Protein AF-T0RGY6-F1 (afdb_monomer)

Nearest PDB structures (foldseek):
  5d5u-assembly1_B-2  TM=9.422E-01  e=1.229E-11  Homo sapiens
  5d8l-assembly2_F  TM=9.423E-01  e=6.766E-11  Homo sapiens
  7dct-assembly1_B  TM=9.197E-01  e=7.714E-11  Homo sapiens
  7dcu-assembly1_A  TM=9.287E-01  e=1.487E-10  Homo sapiens
  7dcu-assembly1_B  TM=9.157E-01  e=1.304E-10  Homo sapiens

Secondary structure (DSSP, 8-state):
--PPPP--------PPPPHHHHHHHHHHHHS-TTTEEE-TTSSEEEES-HHHIIIIIHHHHSS---HHHHHHHHHHTT-EE---S-TT---EEEE-TT--SS-GGGGGG--------S-------------HHHHHHHHHHHHHHHHHHHHHHHHHHHHHHHHHHHHHH---------------------------------PPPHHHHHHHHHHHHHHHHS--PPPS------

Foldseek 3Di:
DDDDDDPPDDPDDPQDFDLLLVLVLVLQVPPDVCQKHAPPQQFKIKGQNLQCCLPPRCVVRHVHSDSVVNVVQCVQQPWDWDDDPDPVRPMTMIGDRQRGNVRVVSSSVGDGRDPDPPPDDDDDDDDDDPPPPVVVVVVVVVVVVVVVVVVVVVVVVVVVVVVVVVVVVPDDDDDDDDDDDDDDDDDDDDDDDDPPPDPPPPPCPPVNVVVVVVVVVVVVPPPPDPPPPPDDDD

pLDDT: mean 72.33, std 23.26, range [34.5, 97.5]

Mean predicted aligned error: 20.51 Å

InterPro domains:
  IPR000232 Heat shock factor (HSF)-type, DNA-binding [PF00447] (20-112)
  IPR000232 Heat shock factor (HSF)-type, DNA-binding [PR00056] (57-69)
  IPR000232 Heat shock factor (HSF)-type, DNA-binding [PR00056] (70-82)
  IPR000232 Heat shock factor (HSF)-type, DNA-binding [SM00415] (16-113)
  IPR036388 Winged helix-like DNA-binding domain superfamily [G3DSA:1.10.10.10] (12-114)
  IPR036390 Winged helix DNA-binding domain superfamily [SSF46785] (18-112)

Radius of gyration: 33.36 Å; Cα contacts (8 Å, |Δi|>4): 143; chains: 1; bounding box: 57×67×126 Å

Solvent-accessible surface area (backbone atoms only — not comparable to full-atom values): 15042 Å² total; per-residue (Å²): 138,85,81,81,79,80,78,79,77,74,91,76,71,94,58,73,43,47,70,69,57,54,44,51,52,53,47,46,71,71,39,58,73,80,34,24,30,61,42,99,79,27,49,33,42,37,34,56,31,64,64,59,37,15,69,66,50,31,54,77,73,41,99,49,47,56,50,66,61,53,52,50,51,41,49,33,47,63,40,41,75,61,86,70,92,56,87,81,63,79,49,49,37,39,34,37,96,46,54,31,69,90,45,63,78,42,32,39,75,54,52,72,59,73,76,82,72,92,75,82,82,9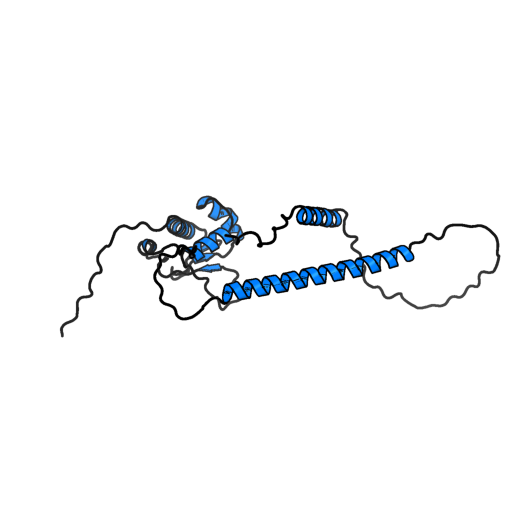0,76,93,79,88,85,84,86,89,66,55,74,66,52,51,50,52,51,52,50,50,52,52,50,55,51,49,53,51,52,50,52,52,53,51,52,53,50,50,51,50,49,54,54,52,53,70,71,63,68,80,93,77,85,83,88,84,90,81,94,80,79,93,74,92,72,94,76,85,87,78,83,76,81,79,73,74,91,73,79,72,72,76,48,79,68,56,56,49,52,52,52,52,51,51,50,52,64,69,65,53,78,79,74,73,78,96,80,87,86,86,82,134

Sequence (234 aa):
MISPKRKSAALSSTQVAPQFIQKTYALMTDAPAHIAQWSNHGSTILIHDPYAFSRDLLPQYFRHSNFLSFVRQLNFYGFRKCKRDDPTSLAWEFEHEAFLQDEPELMHTIRRHNQPTTDVPDQYTEPEPETTPVAELRERISTVQTNFELLTQQLTQLTAVISTLVVSRKRPAESDSADAKRLCVDTDADDMEPLHWGRHSAALSVEDLAMVDDVLDILSQAPVNPPLDTAIEV

Structure (mmCIF, N/CA/C/O backbone):
data_AF-T0RGY6-F1
#
_entry.id   AF-T0RGY6-F1
#
loop_
_atom_site.group_PDB
_atom_site.id
_atom_site.type_symbol
_atom_site.label_atom_id
_atom_site.label_alt_id
_atom_site.label_comp_id
_atom_site.label_asym_id
_atom_site.label_entity_id
_atom_site.label_seq_id
_atom_site.pdbx_PDB_ins_code
_atom_site.Cartn_x
_atom_site.Cartn_y
_atom_site.Cartn_z
_atom_site.occupancy
_atom_site.B_iso_or_equiv
_atom_site.auth_seq_id
_atom_site.auth_comp_id
_atom_site.auth_asym_id
_atom_site.auth_atom_id
_atom_site.pdbx_PDB_model_num
ATOM 1 N N . MET A 1 1 ? 1.494 -5.380 51.486 1.00 43.19 1 MET A N 1
ATOM 2 C CA . MET A 1 1 ? 1.622 -5.491 50.018 1.00 43.19 1 MET A CA 1
ATOM 3 C C . MET A 1 1 ? 0.466 -4.726 49.396 1.00 43.19 1 MET A C 1
ATOM 5 O O . MET A 1 1 ? -0.659 -5.194 49.465 1.00 43.19 1 MET A O 1
ATOM 9 N N . ILE A 1 2 ? 0.713 -3.504 48.923 1.00 42.50 2 ILE A N 1
ATOM 10 C CA . ILE A 1 2 ? -0.312 -2.635 48.331 1.00 42.50 2 ILE A CA 1
ATOM 11 C C . ILE A 1 2 ? -0.043 -2.625 46.828 1.00 42.50 2 ILE A C 1
ATOM 13 O O . ILE A 1 2 ? 0.910 -2.001 46.373 1.00 42.50 2 ILE A O 1
ATOM 17 N N . SER A 1 3 ? -0.843 -3.375 46.076 1.00 48.38 3 SER A N 1
ATOM 18 C CA . SER A 1 3 ? -0.818 -3.356 44.614 1.00 48.38 3 SER A CA 1
ATOM 19 C C . SER A 1 3 ? -1.483 -2.069 44.115 1.00 48.38 3 SER A C 1
ATOM 21 O O . SER A 1 3 ? -2.613 -1.786 44.525 1.00 48.38 3 SER A O 1
ATOM 23 N N . PRO A 1 4 ? -0.860 -1.280 43.224 1.00 48.69 4 PRO A N 1
ATOM 24 C CA . PRO A 1 4 ? -1.544 -0.149 42.625 1.00 48.69 4 PRO A CA 1
ATOM 25 C C . PRO A 1 4 ? -2.523 -0.646 41.552 1.00 48.69 4 PRO A C 1
ATOM 27 O O . PRO A 1 4 ? -2.150 -1.332 40.600 1.00 48.69 4 PRO A O 1
ATOM 30 N N . LYS A 1 5 ? -3.800 -0.283 41.723 1.00 43.53 5 LYS A N 1
ATOM 31 C CA . LYS A 1 5 ? -4.859 -0.403 40.712 1.00 43.53 5 LYS A CA 1
ATOM 32 C C . LYS A 1 5 ? -4.396 0.264 39.413 1.00 43.53 5 LYS A C 1
ATOM 34 O O . LYS A 1 5 ? -4.125 1.465 39.395 1.00 43.53 5 LYS A O 1
ATOM 39 N N . ARG A 1 6 ? -4.354 -0.511 38.324 1.00 52.59 6 ARG A N 1
ATOM 40 C CA . ARG A 1 6 ? -4.284 0.010 36.954 1.00 52.59 6 ARG A CA 1
ATOM 41 C C . ARG A 1 6 ? -5.437 0.996 36.761 1.00 52.59 6 ARG A C 1
ATOM 43 O O . ARG A 1 6 ? -6.597 0.642 36.955 1.00 52.59 6 ARG A O 1
ATOM 50 N N . LYS A 1 7 ? -5.097 2.241 36.428 1.00 40.75 7 LYS A N 1
ATOM 51 C CA . LYS A 1 7 ? -6.052 3.274 36.030 1.00 40.75 7 LYS A CA 1
ATOM 52 C C . LYS A 1 7 ? -6.678 2.816 34.713 1.00 40.75 7 LYS A C 1
ATOM 54 O O . LYS A 1 7 ? -5.987 2.764 33.702 1.00 40.75 7 LYS A O 1
ATOM 59 N N . SER A 1 8 ? -7.953 2.445 34.737 1.00 44.16 8 SER A N 1
ATOM 60 C CA . SER A 1 8 ? -8.770 2.320 33.534 1.00 44.16 8 SER A CA 1
ATOM 61 C C . SER A 1 8 ? -8.865 3.709 32.909 1.00 44.16 8 SER A C 1
ATOM 63 O O . SER A 1 8 ? -9.563 4.581 33.432 1.00 44.16 8 SER A O 1
ATOM 65 N N . ALA A 1 9 ? -8.076 3.932 31.856 1.00 49.25 9 ALA A N 1
ATOM 66 C CA . ALA A 1 9 ? -8.175 5.120 31.027 1.00 49.25 9 ALA A CA 1
ATOM 67 C C . ALA A 1 9 ? -9.605 5.205 30.481 1.00 49.25 9 ALA A C 1
ATOM 69 O O . ALA A 1 9 ? -10.180 4.216 30.028 1.00 49.25 9 ALA A O 1
ATOM 70 N N . ALA A 1 10 ? -10.186 6.383 30.656 1.00 40.94 10 ALA A N 1
ATOM 71 C CA . ALA A 1 10 ? -11.563 6.701 30.350 1.00 40.94 10 ALA A CA 1
ATOM 72 C C . ALA A 1 10 ? -11.904 6.423 28.877 1.00 40.94 10 ALA A C 1
ATOM 74 O O . ALA A 1 10 ? -11.097 6.696 27.992 1.00 40.94 10 ALA A O 1
ATOM 75 N N . LEU A 1 11 ? -13.132 5.950 28.637 1.00 48.12 11 LEU A N 1
ATOM 76 C CA . LEU A 1 11 ? -13.782 5.962 27.329 1.00 48.12 11 LEU A CA 1
ATOM 77 C C . LEU A 1 11 ? -13.839 7.413 26.821 1.00 48.12 11 LEU A C 1
ATOM 79 O O . LEU A 1 11 ? -14.730 8.177 27.196 1.00 48.12 11 LEU A O 1
ATOM 83 N N . SER A 1 12 ? -12.878 7.816 25.995 1.00 41.34 12 SER A N 1
ATOM 84 C CA . SER A 1 12 ? -12.870 9.125 25.349 1.00 41.34 12 SER A CA 1
ATOM 85 C C . SER A 1 12 ? -13.468 9.009 23.953 1.00 41.34 12 SER A C 1
ATOM 87 O O . SER A 1 12 ? -12.758 8.657 23.021 1.00 41.34 12 SER A O 1
ATOM 89 N N . SER A 1 13 ? -14.751 9.363 23.822 1.00 45.56 13 SER A N 1
ATOM 90 C CA . SER A 1 13 ? -15.491 9.603 22.570 1.00 45.56 13 SER A CA 1
ATOM 91 C C . SER A 1 13 ? -15.528 8.449 21.557 1.00 45.56 13 SER A C 1
ATOM 93 O O . SER A 1 13 ? -14.501 7.930 21.143 1.00 45.56 13 SER A O 1
ATOM 95 N N . THR A 1 14 ? -16.718 8.105 21.063 1.00 57.44 14 THR A N 1
ATOM 96 C CA . THR A 1 14 ? -16.905 7.264 19.867 1.00 57.44 14 THR A CA 1
ATOM 97 C C . THR A 1 14 ? -16.383 8.010 18.634 1.00 57.44 14 THR A C 1
ATOM 99 O O . THR A 1 14 ? -17.142 8.489 17.794 1.00 57.44 14 THR A O 1
ATOM 102 N N . GLN A 1 15 ? -15.071 8.215 18.553 1.00 72.19 15 GLN A N 1
ATOM 103 C CA . GLN A 1 15 ? -14.440 8.693 17.344 1.00 72.19 15 GLN A CA 1
ATOM 104 C C . GLN A 1 15 ? -14.494 7.544 16.355 1.00 72.19 15 GLN A C 1
ATOM 106 O O . GLN A 1 15 ? -14.019 6.448 16.607 1.00 72.19 15 GLN A O 1
ATOM 111 N N . VAL A 1 16 ? -15.148 7.789 15.233 1.00 87.81 16 VAL A N 1
ATOM 112 C CA . VAL A 1 16 ? -15.252 6.814 14.159 1.00 87.81 16 VAL A CA 1
ATOM 113 C C . VAL A 1 16 ? -13.933 6.831 13.381 1.00 87.81 16 VAL A C 1
ATOM 115 O O . VAL A 1 16 ? -13.386 7.904 13.102 1.00 87.81 16 VAL A O 1
ATOM 118 N N . ALA A 1 17 ? -13.403 5.651 13.052 1.00 92.06 17 ALA A N 1
ATOM 119 C CA . ALA A 1 17 ? -12.187 5.521 12.250 1.00 92.06 17 ALA A CA 1
ATOM 120 C C . ALA A 1 17 ? -12.333 6.233 10.890 1.00 92.06 17 ALA A C 1
ATOM 122 O O . ALA A 1 17 ? -13.449 6.378 10.385 1.00 92.06 17 ALA A O 1
ATOM 123 N N . PRO A 1 18 ? -11.246 6.676 10.242 1.00 95.00 18 PRO A N 1
ATOM 124 C CA . PRO A 1 18 ? -11.336 7.252 8.904 1.00 95.00 18 PRO A CA 1
ATOM 125 C C . PRO A 1 18 ? -11.999 6.292 7.901 1.00 95.00 18 PRO A C 1
ATOM 127 O O . PRO A 1 18 ? -11.776 5.085 7.944 1.00 95.00 18 PRO A O 1
ATOM 130 N N . GLN A 1 19 ? -12.771 6.830 6.952 1.00 95.31 19 GLN A N 1
ATOM 131 C CA . GLN A 1 19 ? -13.505 6.031 5.954 1.00 95.31 19 GLN A CA 1
ATOM 132 C C . GLN A 1 19 ? -12.603 5.078 5.160 1.00 95.31 19 GLN A C 1
ATOM 134 O O . GLN A 1 19 ? -12.984 3.941 4.903 1.00 95.31 19 GLN A O 1
ATOM 139 N N . PHE A 1 20 ? -11.400 5.530 4.794 1.00 96.62 20 PHE A N 1
ATOM 140 C CA . PHE A 1 20 ? -10.419 4.680 4.124 1.00 96.62 20 PHE A CA 1
ATOM 141 C C . PHE A 1 20 ? -10.065 3.453 4.974 1.00 96.62 20 PHE A C 1
ATOM 143 O O . PHE A 1 20 ? -10.111 2.341 4.471 1.00 96.62 20 PHE A O 1
ATOM 150 N N . ILE A 1 21 ? -9.802 3.645 6.268 1.00 97.31 21 ILE A N 1
ATOM 151 C CA . ILE A 1 21 ? -9.429 2.575 7.201 1.00 97.31 21 ILE A CA 1
ATOM 152 C C . ILE A 1 21 ? -10.560 1.560 7.367 1.00 97.31 21 ILE A C 1
ATOM 154 O O . ILE A 1 21 ? -10.323 0.363 7.236 1.00 97.31 21 ILE A O 1
ATOM 158 N N . GLN A 1 22 ? -11.793 2.031 7.568 1.00 96.94 22 GLN A N 1
ATOM 159 C CA . GLN A 1 22 ? -12.962 1.150 7.676 1.00 96.94 22 GLN A CA 1
ATOM 160 C C . GLN A 1 22 ? -13.141 0.287 6.424 1.00 96.94 22 GLN A C 1
ATOM 162 O O . GLN A 1 22 ? -13.364 -0.917 6.515 1.00 96.94 22 GLN A O 1
ATOM 167 N N . LYS A 1 23 ? -13.018 0.905 5.244 1.00 97.50 23 LYS A N 1
ATOM 168 C CA . LYS A 1 23 ? -13.142 0.210 3.961 1.00 97.50 23 LYS A CA 1
ATOM 169 C C . LYS A 1 23 ? -12.017 -0.783 3.733 1.00 97.50 23 LYS A C 1
ATOM 171 O O . LYS A 1 23 ? -12.287 -1.866 3.237 1.00 97.50 23 LYS A O 1
ATOM 176 N N . THR A 1 24 ? -10.788 -0.436 4.104 1.00 97.44 24 THR A N 1
ATOM 177 C CA . THR A 1 24 ? -9.649 -1.353 4.026 1.00 97.44 24 THR A CA 1
ATOM 178 C C . THR A 1 24 ? -9.856 -2.560 4.934 1.00 97.44 24 THR A C 1
ATOM 180 O O . THR A 1 24 ? -9.609 -3.677 4.498 1.00 97.44 24 THR A O 1
ATOM 183 N N . TYR A 1 25 ? -10.359 -2.366 6.157 1.00 97.12 25 TYR A N 1
ATOM 184 C CA . TYR A 1 25 ? -10.678 -3.477 7.056 1.00 97.12 25 TYR A CA 1
ATOM 185 C C . TYR A 1 25 ? -11.752 -4.392 6.461 1.00 97.12 25 TYR A C 1
ATOM 187 O O . TYR A 1 25 ? -11.536 -5.594 6.361 1.00 97.12 25 TYR A O 1
ATOM 195 N N . ALA A 1 26 ? -12.868 -3.825 5.990 1.00 97.00 26 ALA A N 1
ATOM 196 C CA . ALA A 1 26 ? -13.928 -4.598 5.341 1.00 97.0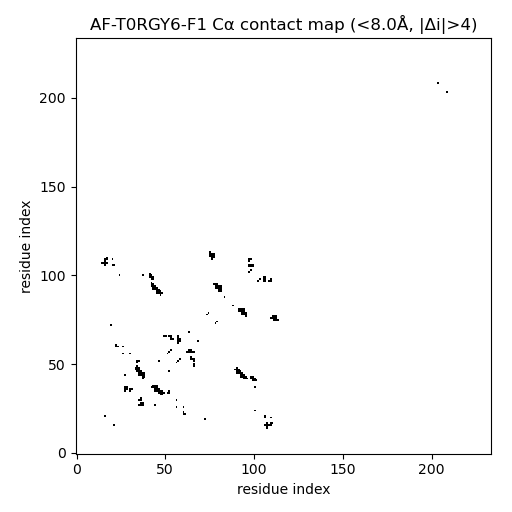0 26 ALA A CA 1
ATOM 197 C C . ALA A 1 26 ? -13.415 -5.355 4.103 1.00 97.00 26 ALA A C 1
ATOM 199 O O . ALA A 1 26 ? -13.662 -6.548 3.964 1.00 97.00 26 ALA A O 1
ATOM 200 N N . LEU A 1 27 ? -12.625 -4.687 3.256 1.00 97.25 27 LEU A N 1
ATOM 201 C CA . LEU A 1 27 ? -12.004 -5.293 2.081 1.00 97.25 27 LEU A CA 1
ATOM 202 C C . LEU A 1 27 ? -11.142 -6.495 2.466 1.00 97.25 27 LEU A C 1
ATOM 204 O O . LEU A 1 27 ? -11.267 -7.543 1.848 1.00 97.25 27 LEU A O 1
ATOM 208 N N . MET A 1 28 ? -10.279 -6.364 3.475 1.00 96.81 28 MET A N 1
ATOM 209 C CA . MET A 1 28 ? -9.383 -7.449 3.891 1.00 96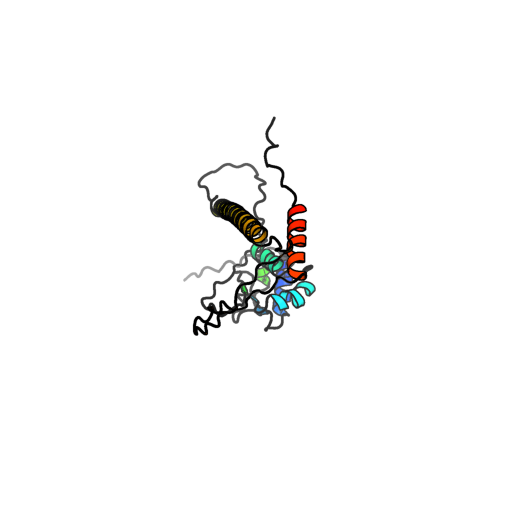.81 28 MET A CA 1
ATOM 210 C C . MET A 1 28 ? -10.121 -8.612 4.558 1.00 96.81 28 MET A C 1
ATOM 212 O O . MET A 1 28 ? -9.643 -9.741 4.499 1.00 96.81 28 MET A O 1
ATOM 216 N N . THR A 1 29 ? -11.269 -8.351 5.182 1.00 94.88 29 THR A N 1
ATOM 217 C CA . THR A 1 29 ? -12.127 -9.384 5.776 1.00 94.88 29 THR A CA 1
ATOM 218 C C . THR A 1 29 ? -12.882 -10.190 4.719 1.00 94.88 29 THR A C 1
ATOM 220 O O . THR A 1 29 ? -12.994 -11.406 4.856 1.00 94.88 29 THR A O 1
ATOM 223 N N . ASP A 1 30 ? -13.361 -9.538 3.657 1.00 95.50 30 ASP A N 1
ATOM 224 C CA . ASP A 1 30 ? -14.149 -10.188 2.599 1.00 95.50 30 ASP A CA 1
ATOM 225 C C . ASP A 1 30 ? -13.287 -10.717 1.435 1.00 95.50 30 ASP A C 1
ATOM 227 O O . ASP A 1 30 ? -13.769 -11.471 0.584 1.00 95.50 30 ASP A O 1
ATOM 231 N N . ALA A 1 31 ? -12.016 -10.310 1.354 1.00 95.56 31 ALA A N 1
ATOM 232 C CA . ALA A 1 31 ? -11.126 -10.685 0.266 1.00 95.56 31 ALA A CA 1
ATOM 233 C C . ALA A 1 31 ? -10.882 -12.206 0.216 1.00 95.56 31 ALA A C 1
ATOM 235 O O . ALA A 1 31 ? -10.678 -12.857 1.243 1.00 95.56 31 ALA A O 1
ATOM 236 N N . PRO A 1 32 ? -10.821 -12.800 -0.988 1.00 95.44 32 PRO A N 1
ATOM 237 C CA . PRO A 1 32 ? -10.424 -14.188 -1.121 1.00 95.44 32 PRO A CA 1
ATOM 238 C C . PRO A 1 32 ? -8.928 -14.342 -0.810 1.00 95.44 32 PRO A C 1
ATOM 240 O O . PRO A 1 32 ? -8.091 -13.607 -1.337 1.00 95.44 32 PRO A O 1
ATOM 243 N N . ALA A 1 33 ? -8.586 -15.368 -0.024 1.00 93.62 33 ALA A N 1
ATOM 244 C CA . ALA A 1 33 ? -7.250 -15.555 0.555 1.00 93.62 33 ALA A CA 1
ATOM 245 C C . ALA A 1 33 ? -6.088 -15.632 -0.457 1.00 93.62 33 ALA A C 1
ATOM 247 O O . ALA A 1 33 ? -4.943 -15.354 -0.108 1.00 93.62 33 ALA A O 1
ATOM 248 N N . HIS A 1 34 ? -6.365 -15.994 -1.715 1.00 93.38 34 HIS A N 1
ATOM 249 C CA . HIS A 1 34 ? -5.360 -16.029 -2.783 1.00 93.38 34 HIS A CA 1
ATOM 25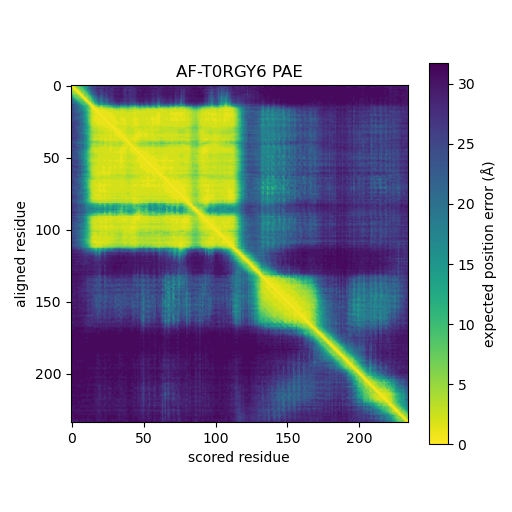0 C C . HIS A 1 34 ? -5.019 -14.640 -3.350 1.00 93.38 34 HIS A C 1
ATOM 252 O O . HIS A 1 34 ? -3.968 -14.490 -3.961 1.00 93.38 34 HIS A O 1
ATOM 258 N N . ILE A 1 35 ? -5.879 -13.632 -3.151 1.00 95.06 35 ILE A N 1
ATOM 259 C CA . ILE A 1 35 ? -5.636 -12.244 -3.577 1.00 95.06 35 ILE A CA 1
ATOM 260 C C . ILE A 1 35 ? -5.058 -11.442 -2.413 1.00 95.06 35 ILE A C 1
ATOM 262 O O . ILE A 1 35 ? -3.996 -10.830 -2.545 1.00 95.06 35 ILE A O 1
ATOM 266 N N . ALA A 1 36 ? -5.750 -11.450 -1.274 1.00 95.75 36 ALA A N 1
ATOM 267 C CA . ALA A 1 36 ? -5.335 -10.753 -0.067 1.00 95.75 36 ALA A CA 1
ATOM 268 C C . ALA A 1 36 ? -5.878 -11.455 1.179 1.00 95.75 36 ALA A C 1
ATOM 270 O O . ALA A 1 36 ? -6.948 -12.057 1.142 1.00 95.75 36 ALA A O 1
ATOM 271 N N . GLN A 1 37 ? -5.130 -11.383 2.277 1.00 95.69 37 GLN A N 1
ATOM 272 C CA . GLN A 1 37 ? -5.515 -11.966 3.561 1.00 95.69 37 GLN A CA 1
ATOM 273 C C . GLN A 1 37 ? -4.806 -11.270 4.722 1.00 95.69 37 GLN A C 1
ATOM 275 O O . GLN A 1 37 ? -3.781 -10.611 4.543 1.00 95.69 37 GLN A O 1
ATOM 280 N N . TRP A 1 38 ? -5.325 -11.466 5.925 1.00 95.69 38 TRP A N 1
ATOM 281 C CA . TRP A 1 38 ? -4.603 -11.169 7.157 1.00 95.69 38 TRP A CA 1
ATOM 282 C C . TRP A 1 38 ? -3.472 -12.181 7.387 1.00 95.69 38 TRP A C 1
ATOM 284 O O . TRP A 1 38 ? -3.531 -13.315 6.903 1.00 95.69 38 TRP A O 1
ATOM 294 N N . SER A 1 39 ? -2.425 -11.788 8.112 1.00 93.12 39 SER A N 1
ATOM 295 C CA . SER A 1 39 ? -1.431 -12.751 8.597 1.00 93.12 39 SER A CA 1
ATOM 296 C C . SER A 1 39 ? -2.035 -13.699 9.625 1.00 93.12 39 SER A C 1
ATOM 298 O O . SER A 1 39 ? -3.067 -13.417 10.226 1.00 93.12 39 SER A O 1
ATOM 300 N N . ASN A 1 40 ? -1.344 -14.809 9.897 1.00 89.44 40 ASN A N 1
ATOM 301 C CA . ASN A 1 40 ? -1.775 -15.792 10.897 1.00 89.44 40 ASN A CA 1
ATOM 302 C C . ASN A 1 40 ? -1.986 -15.194 12.300 1.00 89.44 40 ASN A C 1
ATOM 304 O O . ASN A 1 40 ? -2.690 -15.786 13.111 1.00 89.44 40 ASN A O 1
ATOM 308 N N . HIS A 1 41 ? -1.352 -14.056 12.596 1.00 90.12 41 HIS A N 1
ATOM 309 C CA . HIS A 1 41 ? -1.477 -13.347 13.870 1.00 90.12 41 HIS A CA 1
ATOM 310 C C . HIS A 1 41 ? -2.442 -12.155 13.812 1.00 90.12 41 HIS A C 1
ATOM 312 O O . HIS A 1 41 ? -2.591 -11.463 14.812 1.00 90.12 41 HIS A O 1
ATOM 318 N N . GLY A 1 42 ? -3.048 -11.870 12.654 1.00 91.94 42 GLY A N 1
ATOM 319 C CA . GLY A 1 42 ? -3.987 -10.760 12.487 1.00 91.94 42 GLY A CA 1
ATOM 320 C C . GLY A 1 42 ? -3.367 -9.366 12.638 1.00 91.94 42 GLY A C 1
ATOM 321 O O . GLY A 1 42 ? -4.101 -8.387 12.733 1.00 91.94 42 GLY A O 1
ATOM 322 N N . SER A 1 43 ? -2.035 -9.253 12.678 1.00 93.50 43 SER A N 1
ATOM 323 C CA . SER A 1 43 ? -1.319 -7.991 12.916 1.00 93.50 43 SER A CA 1
ATOM 324 C C . SER A 1 43 ? -0.869 -7.278 11.642 1.00 93.50 43 SER A C 1
ATOM 326 O O . SER A 1 43 ? -0.520 -6.098 11.674 1.00 93.50 43 SER A O 1
ATOM 328 N N . THR A 1 44 ? -0.859 -7.991 10.519 1.00 95.00 44 THR A N 1
ATOM 329 C CA . THR A 1 44 ? -0.412 -7.480 9.222 1.00 95.00 44 THR A CA 1
ATOM 330 C C . THR A 1 44 ? -1.388 -7.892 8.130 1.00 95.00 44 THR A C 1
ATOM 332 O O . THR A 1 44 ? -2.085 -8.906 8.238 1.00 95.00 44 THR A O 1
ATOM 335 N N . ILE A 1 45 ? -1.435 -7.097 7.065 1.00 96.38 45 ILE A N 1
ATOM 336 C CA . ILE A 1 45 ? -2.188 -7.409 5.851 1.00 96.38 45 ILE A CA 1
ATOM 337 C C . ILE A 1 45 ? -1.238 -7.843 4.747 1.00 96.38 45 ILE A C 1
ATOM 339 O O . ILE A 1 45 ? -0.197 -7.223 4.536 1.00 96.38 45 ILE A O 1
ATOM 343 N N . LEU A 1 46 ? -1.611 -8.900 4.031 1.00 95.19 46 LEU A N 1
ATOM 344 C CA . LEU A 1 46 ? -0.864 -9.461 2.915 1.00 95.19 46 LEU A CA 1
ATOM 345 C C . LEU A 1 46 ? -1.673 -9.323 1.631 1.00 95.19 46 LEU A C 1
ATOM 347 O O . LEU A 1 46 ? -2.852 -9.669 1.590 1.00 95.19 46 LEU A O 1
ATOM 351 N N . ILE A 1 47 ? -1.011 -8.891 0.565 1.00 96.12 47 ILE A N 1
ATOM 352 C CA . ILE A 1 47 ? -1.570 -8.803 -0.782 1.00 96.12 47 ILE A CA 1
ATOM 353 C C . ILE A 1 47 ? -0.667 -9.622 -1.700 1.00 96.12 47 ILE A C 1
ATOM 355 O O . ILE A 1 47 ? 0.462 -9.222 -1.991 1.00 96.12 47 ILE A O 1
ATOM 359 N N . HIS A 1 48 ? -1.150 -10.789 -2.117 1.00 94.25 48 HIS A N 1
ATOM 360 C CA . HIS A 1 48 ? -0.390 -11.757 -2.914 1.00 94.25 48 HIS A CA 1
ATOM 361 C C . HIS A 1 48 ? -0.398 -11.408 -4.398 1.00 94.25 48 HIS A C 1
ATOM 363 O O . HIS A 1 48 ? 0.634 -11.510 -5.055 1.00 94.25 48 HIS A O 1
ATOM 369 N N . ASP A 1 49 ? -1.546 -10.954 -4.905 1.00 94.69 49 ASP A N 1
ATOM 370 C CA . ASP A 1 49 ? -1.727 -10.573 -6.305 1.00 94.69 49 ASP A CA 1
ATOM 371 C C . ASP A 1 49 ? -2.215 -9.116 -6.411 1.00 94.69 49 ASP A C 1
ATOM 373 O O . ASP A 1 49 ? -3.419 -8.846 -6.333 1.00 94.69 49 ASP A O 1
ATOM 377 N N . PRO A 1 50 ? -1.298 -8.149 -6.611 1.00 94.81 50 PRO A N 1
ATOM 378 C CA . PRO A 1 50 ? -1.655 -6.742 -6.782 1.00 94.81 50 PRO A CA 1
ATOM 379 C C . PRO A 1 50 ? -2.538 -6.471 -8.006 1.00 94.81 50 PRO A C 1
ATOM 381 O O . PRO A 1 50 ? -3.292 -5.494 -8.007 1.00 94.81 50 PRO A O 1
ATOM 384 N N . TYR A 1 51 ? -2.451 -7.298 -9.052 1.00 95.25 51 TYR A N 1
ATOM 385 C CA . TYR A 1 51 ? -3.218 -7.116 -10.281 1.00 95.25 51 TYR A CA 1
ATOM 386 C C . TYR A 1 51 ? -4.676 -7.535 -10.075 1.00 95.25 51 TYR A C 1
ATOM 388 O O . TYR A 1 51 ? -5.583 -6.738 -10.331 1.00 95.25 51 TYR A O 1
ATOM 396 N N . ALA A 1 52 ? -4.911 -8.732 -9.529 1.00 95.81 52 ALA A N 1
ATOM 397 C CA . ALA A 1 52 ? -6.258 -9.177 -9.173 1.00 95.81 52 ALA A CA 1
ATOM 398 C C . ALA A 1 52 ? -6.879 -8.277 -8.091 1.00 95.81 52 ALA A C 1
ATOM 400 O O . ALA A 1 52 ? -8.034 -7.872 -8.213 1.00 95.81 52 ALA A O 1
ATOM 401 N N . PHE A 1 53 ? -6.096 -7.854 -7.092 1.00 97.31 53 PHE A N 1
ATOM 402 C CA . PHE A 1 53 ? -6.539 -6.896 -6.071 1.00 97.31 53 PHE A CA 1
ATOM 403 C C . PHE A 1 53 ? -7.035 -5.579 -6.689 1.00 97.31 53 PHE A C 1
ATOM 405 O O . PHE A 1 53 ? -8.085 -5.053 -6.315 1.00 97.31 53 PHE A O 1
ATOM 412 N N . SER A 1 54 ? -6.298 -5.066 -7.676 1.00 96.94 54 SER A N 1
ATOM 413 C CA . SER A 1 54 ? -6.624 -3.832 -8.396 1.00 96.94 54 SER A CA 1
ATOM 414 C C . SER A 1 54 ? -7.891 -3.930 -9.230 1.00 96.94 54 SER A C 1
ATOM 416 O O . SER A 1 54 ? -8.706 -3.007 -9.231 1.00 96.94 54 SER A O 1
ATOM 418 N N . ARG A 1 55 ? -8.041 -5.032 -9.966 1.00 96.88 55 ARG A N 1
ATOM 419 C CA . ARG A 1 55 ? -9.153 -5.239 -10.894 1.00 96.88 55 ARG A CA 1
ATOM 420 C C . ARG A 1 55 ? -10.439 -5.606 -10.162 1.00 96.88 55 ARG A C 1
ATOM 422 O O . ARG A 1 55 ? -11.487 -5.051 -10.480 1.00 96.88 55 ARG A O 1
ATOM 429 N N . ASP A 1 56 ? -10.347 -6.517 -9.198 1.00 96.75 56 ASP A N 1
ATOM 430 C CA . ASP A 1 56 ? -11.518 -7.185 -8.634 1.00 96.75 56 ASP A CA 1
ATOM 431 C C . ASP A 1 56 ? -11.954 -6.559 -7.310 1.00 96.75 56 ASP A C 1
ATOM 433 O O . ASP A 1 56 ? -13.148 -6.367 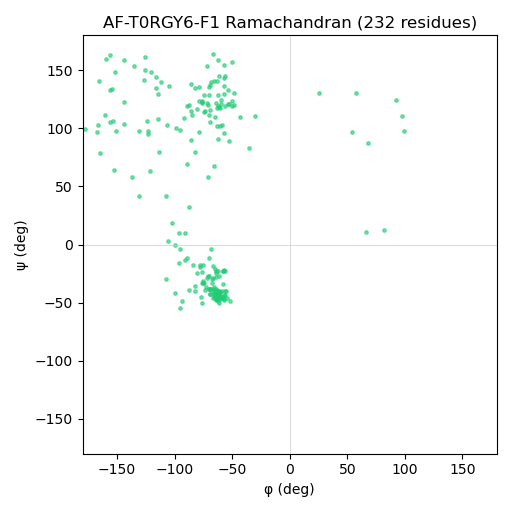-7.110 1.00 96.75 56 ASP A O 1
ATOM 437 N N . LEU A 1 57 ? -11.023 -6.203 -6.416 1.00 96.81 57 LEU A N 1
ATOM 438 C CA . LEU A 1 57 ? -11.364 -5.749 -5.061 1.00 96.81 57 LEU A CA 1
ATOM 439 C C . LEU A 1 57 ? -11.479 -4.227 -4.957 1.00 96.81 57 LEU A C 1
ATOM 441 O O . LEU A 1 57 ? -12.470 -3.716 -4.435 1.00 96.81 57 LEU A O 1
ATOM 445 N N . LEU A 1 58 ? -10.502 -3.474 -5.473 1.00 96.94 58 LEU A N 1
ATOM 446 C CA . LEU A 1 58 ? -10.484 -2.016 -5.306 1.00 96.94 58 LEU A CA 1
ATOM 447 C C . LEU A 1 58 ? -11.756 -1.300 -5.805 1.00 96.94 58 LEU A C 1
ATOM 449 O O . LEU A 1 58 ? -12.257 -0.464 -5.051 1.00 96.94 58 LEU A O 1
ATOM 453 N N . PRO A 1 59 ? -12.339 -1.620 -6.978 1.00 97.31 59 PRO A N 1
ATOM 454 C CA . PRO A 1 59 ? -13.544 -0.944 -7.467 1.00 97.31 59 PRO A CA 1
ATOM 455 C C . PRO A 1 59 ? -14.793 -1.173 -6.607 1.00 97.31 59 PRO A C 1
ATOM 457 O O . PRO A 1 59 ? -15.729 -0.379 -6.674 1.00 97.31 59 PRO A O 1
ATOM 460 N N . GLN A 1 60 ? -14.824 -2.242 -5.802 1.00 96.88 60 GLN A N 1
ATOM 461 C CA . GLN A 1 60 ? -15.958 -2.550 -4.924 1.00 96.88 60 GLN A CA 1
ATOM 462 C C . GLN A 1 60 ? -15.977 -1.646 -3.681 1.00 96.88 60 GLN A C 1
ATOM 464 O O . GLN A 1 60 ? -17.044 -1.263 -3.204 1.00 96.88 60 GLN A O 1
ATOM 469 N N . TYR A 1 61 ? -14.802 -1.251 -3.180 1.00 96.62 61 TYR A N 1
ATOM 470 C CA . TYR A 1 61 ? -14.671 -0.465 -1.946 1.00 96.62 61 TYR A CA 1
ATOM 471 C C . TYR A 1 61 ? -14.276 1.000 -2.210 1.00 96.62 61 TYR A C 1
ATOM 473 O O . TYR A 1 61 ? -14.676 1.906 -1.465 1.00 96.62 61 TYR A O 1
ATOM 481 N N . PHE A 1 62 ? -13.536 1.276 -3.286 1.00 96.50 62 PHE A N 1
ATOM 482 C CA . PHE A 1 62 ? -12.955 2.578 -3.622 1.00 96.50 62 PHE A CA 1
ATOM 483 C C . PHE A 1 62 ? -13.338 3.045 -5.033 1.00 96.50 62 PHE A C 1
ATOM 485 O O . PHE A 1 62 ? -13.744 2.274 -5.892 1.00 96.50 62 PHE A O 1
ATOM 492 N N . ARG A 1 63 ? -13.189 4.351 -5.296 1.00 93.88 63 ARG A N 1
ATOM 493 C CA . ARG A 1 63 ? -13.500 4.973 -6.601 1.00 93.88 63 ARG A CA 1
ATOM 494 C C . ARG A 1 63 ? -12.315 4.941 -7.579 1.00 93.88 63 ARG A C 1
ATOM 496 O O . ARG A 1 63 ? -12.115 5.883 -8.337 1.00 93.88 63 ARG A O 1
ATOM 503 N N . HIS A 1 64 ? -11.484 3.909 -7.504 1.00 95.12 64 HIS A N 1
ATOM 504 C CA . HIS A 1 64 ? -10.353 3.683 -8.400 1.00 95.12 64 HIS A CA 1
ATOM 505 C C . HIS A 1 64 ? -9.957 2.206 -8.357 1.00 95.12 64 HIS A C 1
ATOM 507 O O . HIS A 1 64 ? -10.218 1.526 -7.372 1.00 95.12 64 HIS A O 1
ATOM 513 N N . SER A 1 65 ? -9.253 1.740 -9.382 1.00 95.75 65 SER A N 1
ATOM 514 C CA . SER A 1 65 ? -8.642 0.405 -9.446 1.00 95.75 65 SER A CA 1
ATOM 515 C C . SER A 1 65 ? -7.120 0.440 -9.269 1.00 95.75 65 SER A C 1
ATOM 517 O O . SER A 1 65 ? -6.463 -0.583 -9.365 1.00 95.75 65 SER A O 1
ATOM 519 N N . ASN A 1 66 ? -6.515 1.607 -9.027 1.00 95.56 66 ASN A N 1
ATOM 520 C CA . ASN A 1 66 ? -5.057 1.723 -8.983 1.00 95.56 66 ASN A CA 1
ATOM 521 C C . ASN A 1 66 ? -4.477 1.259 -7.633 1.00 95.56 66 ASN A C 1
ATOM 523 O O . ASN A 1 66 ? -4.702 1.903 -6.602 1.00 95.56 66 ASN A O 1
ATOM 527 N N . PHE A 1 67 ? -3.673 0.190 -7.658 1.00 96.75 67 PHE A N 1
ATOM 528 C CA . PHE A 1 67 ? -2.954 -0.325 -6.488 1.00 96.75 67 PHE A CA 1
ATOM 529 C C . PHE A 1 67 ? -2.084 0.724 -5.798 1.00 96.75 67 PHE A C 1
ATOM 531 O O . PHE A 1 67 ? -2.113 0.864 -4.579 1.00 96.75 67 PHE A O 1
ATOM 538 N N . LEU A 1 68 ? -1.315 1.497 -6.563 1.00 95.88 68 LEU A N 1
ATOM 539 C CA . LEU A 1 68 ? -0.384 2.473 -6.003 1.00 95.88 68 LEU A CA 1
ATOM 540 C C . LEU A 1 68 ? -1.123 3.622 -5.313 1.00 95.88 68 LEU A C 1
ATOM 542 O O . LEU A 1 68 ? -0.626 4.163 -4.327 1.00 95.88 68 LEU A O 1
ATOM 546 N N . SER A 1 69 ? -2.329 3.968 -5.772 1.00 96.12 69 SER A N 1
ATOM 547 C CA . SER A 1 69 ? -3.198 4.911 -5.060 1.00 96.12 69 SER A CA 1
ATOM 548 C C . SER A 1 69 ? -3.622 4.362 -3.697 1.00 96.12 69 SER A C 1
ATOM 550 O O . SER A 1 69 ? -3.590 5.101 -2.714 1.00 96.12 69 SER A O 1
ATOM 552 N N . PHE A 1 70 ? -3.950 3.070 -3.617 1.00 97.31 70 PHE A N 1
ATOM 553 C CA . PHE A 1 70 ? -4.247 2.396 -2.352 1.00 97.31 70 PHE A CA 1
ATOM 554 C C . PHE A 1 70 ? -3.022 2.363 -1.422 1.00 97.31 70 PHE A C 1
ATOM 556 O O . PHE A 1 70 ? -3.117 2.793 -0.273 1.00 97.31 70 PHE A O 1
ATOM 563 N N . VAL A 1 71 ? -1.846 1.980 -1.932 1.00 96.31 71 VAL A N 1
ATOM 564 C CA . VAL A 1 71 ? -0.582 1.997 -1.170 1.00 96.31 71 VAL A CA 1
ATOM 565 C C . VAL A 1 71 ? -0.248 3.403 -0.667 1.00 96.31 71 VAL A C 1
ATOM 567 O O . VAL A 1 71 ? 0.174 3.584 0.471 1.00 96.31 71 VAL A O 1
ATOM 570 N N . ARG A 1 72 ? -0.481 4.439 -1.477 1.00 94.44 72 ARG A N 1
ATOM 571 C CA . ARG A 1 72 ? -0.269 5.826 -1.052 1.00 94.44 72 ARG A CA 1
ATOM 572 C C . ARG A 1 72 ? -1.179 6.216 0.110 1.00 94.44 72 ARG A C 1
ATOM 574 O O . ARG A 1 72 ? -0.726 6.907 1.019 1.00 94.44 72 ARG A O 1
ATOM 581 N N . GLN A 1 73 ? -2.442 5.792 0.085 1.00 95.50 73 GLN A N 1
ATOM 582 C CA . GLN A 1 73 ? -3.350 6.023 1.206 1.00 95.50 73 GLN A CA 1
ATOM 583 C C . GLN A 1 73 ? -2.864 5.293 2.459 1.00 95.50 73 GLN A C 1
ATOM 585 O O . GLN A 1 73 ? -2.776 5.932 3.502 1.00 95.50 73 GLN A O 1
ATOM 590 N N . LEU A 1 74 ? -2.446 4.025 2.354 1.00 96.62 74 LEU A N 1
ATOM 591 C CA . LEU A 1 74 ? -1.814 3.301 3.466 1.00 96.62 74 LEU A CA 1
ATOM 592 C C . LEU A 1 74 ? -0.645 4.105 4.063 1.00 96.62 74 LEU A C 1
ATOM 594 O O . LEU A 1 74 ? -0.619 4.356 5.267 1.00 96.62 74 LEU A O 1
ATOM 598 N N . ASN A 1 75 ? 0.253 4.616 3.220 1.00 95.69 75 ASN A N 1
ATOM 599 C CA . ASN A 1 75 ? 1.384 5.430 3.672 1.00 95.69 75 ASN A CA 1
ATOM 600 C C . ASN A 1 75 ? 0.934 6.706 4.407 1.00 95.69 75 ASN A C 1
ATOM 602 O O . ASN A 1 75 ? 1.508 7.060 5.434 1.00 95.69 75 ASN A O 1
ATOM 606 N N . PHE A 1 76 ? -0.112 7.393 3.933 1.00 94.69 76 PHE A N 1
ATOM 607 C CA . PHE A 1 76 ? -0.650 8.570 4.629 1.00 94.69 76 PHE A CA 1
ATOM 608 C C . PHE A 1 76 ? -1.236 8.239 6.002 1.00 94.69 76 PHE A C 1
ATOM 610 O O . PHE A 1 76 ? -1.228 9.089 6.887 1.00 94.69 76 PHE A O 1
ATOM 617 N N . TYR A 1 77 ? -1.721 7.020 6.210 1.00 95.62 77 TYR A N 1
ATOM 618 C CA . TYR A 1 77 ? -2.200 6.558 7.511 1.00 95.62 77 TYR A CA 1
ATOM 619 C C . TYR A 1 77 ? -1.111 5.884 8.356 1.00 95.62 77 TYR A C 1
ATOM 621 O O . TYR A 1 77 ? -1.423 5.328 9.398 1.00 95.62 77 TYR A O 1
ATOM 629 N N . GLY A 1 78 ? 0.161 5.966 7.948 1.00 95.06 78 GLY A N 1
ATOM 630 C CA . GLY A 1 78 ? 1.292 5.485 8.746 1.00 95.06 78 GLY A CA 1
ATOM 631 C C . GLY A 1 78 ? 1.554 3.982 8.649 1.00 95.06 78 GLY A C 1
ATOM 632 O O . GLY A 1 78 ? 2.328 3.456 9.444 1.00 95.06 78 GLY A O 1
ATOM 633 N N . PHE A 1 79 ? 0.943 3.280 7.692 1.00 96.44 79 PHE A N 1
ATOM 634 C CA . PHE A 1 79 ? 1.264 1.874 7.454 1.00 96.44 79 PHE A CA 1
ATOM 635 C C . PHE A 1 79 ? 2.701 1.736 6.961 1.00 96.44 79 PHE A C 1
ATOM 637 O O . PHE A 1 79 ? 3.175 2.521 6.134 1.00 96.44 79 PHE A O 1
ATOM 644 N N . ARG A 1 80 ? 3.385 0.700 7.440 1.00 94.69 80 ARG A N 1
ATOM 645 C CA . ARG A 1 80 ? 4.768 0.403 7.067 1.00 94.69 80 ARG A CA 1
ATOM 646 C C . ARG A 1 80 ? 4.813 -0.870 6.245 1.00 94.69 80 ARG A C 1
ATOM 648 O O . ARG A 1 80 ? 4.107 -1.826 6.539 1.00 94.69 80 ARG A O 1
ATOM 655 N N . LYS A 1 81 ? 5.650 -0.881 5.207 1.00 93.50 81 LYS A N 1
ATOM 656 C CA . LYS A 1 81 ? 5.924 -2.097 4.438 1.00 93.50 81 LYS A CA 1
ATOM 657 C C . LYS A 1 81 ? 6.864 -2.992 5.244 1.00 93.50 81 LYS A C 1
ATOM 659 O O . LYS A 1 81 ? 7.977 -2.563 5.563 1.00 93.50 81 LYS A O 1
ATOM 664 N N . CYS A 1 82 ? 6.443 -4.219 5.531 1.00 91.25 82 CYS A N 1
ATOM 665 C CA . CYS A 1 82 ? 7.293 -5.199 6.196 1.00 91.25 82 CYS A CA 1
ATOM 666 C C . CYS A 1 82 ? 8.410 -5.640 5.238 1.00 91.25 82 CYS A C 1
ATOM 668 O O . CYS A 1 82 ? 8.183 -5.864 4.043 1.00 91.25 82 CYS A O 1
ATOM 670 N N . LYS A 1 83 ? 9.638 -5.749 5.751 1.00 79.94 83 LYS A N 1
ATOM 671 C CA . LYS A 1 83 ? 10.757 -6.341 5.011 1.00 79.94 83 LYS A CA 1
ATOM 672 C C . LYS A 1 83 ? 10.695 -7.846 5.230 1.00 79.94 83 LYS A C 1
ATOM 674 O O . LYS A 1 83 ? 10.844 -8.290 6.362 1.00 79.94 83 LYS A O 1
ATOM 679 N N . ARG A 1 84 ? 10.444 -8.612 4.171 1.00 73.06 84 ARG A N 1
ATOM 680 C CA . ARG A 1 84 ? 10.583 -10.068 4.227 1.00 73.06 84 ARG A CA 1
ATOM 681 C C . ARG A 1 84 ? 12.022 -10.457 3.942 1.00 73.06 84 ARG A C 1
ATOM 683 O O . ARG A 1 84 ? 12.632 -9.915 3.023 1.00 73.06 84 ARG A O 1
ATOM 690 N N . ASP A 1 85 ? 12.510 -11.421 4.713 1.00 68.81 85 ASP A N 1
ATOM 691 C CA . ASP A 1 85 ? 13.829 -12.028 4.518 1.00 68.81 85 ASP A CA 1
ATOM 692 C C . ASP A 1 85 ? 13.843 -13.005 3.332 1.00 68.81 85 ASP A C 1
ATOM 694 O O . ASP A 1 85 ? 14.909 -13.328 2.815 1.00 68.81 85 ASP A O 1
ATOM 698 N N . ASP A 1 86 ? 12.666 -13.454 2.876 1.00 71.19 86 ASP A N 1
ATOM 699 C CA . ASP A 1 86 ? 12.524 -14.323 1.708 1.00 71.19 86 ASP A CA 1
ATOM 700 C C . ASP A 1 86 ? 12.308 -13.499 0.422 1.00 71.19 86 ASP A C 1
ATOM 702 O O . ASP A 1 86 ? 11.220 -12.941 0.223 1.00 71.19 86 ASP A O 1
ATOM 706 N N . PRO A 1 87 ? 13.304 -13.437 -0.482 1.00 64.75 87 PRO A N 1
ATOM 707 C CA . PRO A 1 87 ? 13.201 -12.711 -1.746 1.00 64.75 87 PRO A CA 1
ATOM 708 C C . PRO A 1 87 ? 12.238 -13.363 -2.753 1.00 64.75 87 PRO A C 1
ATOM 710 O O . PRO A 1 87 ? 11.896 -12.738 -3.754 1.00 64.75 87 PRO A O 1
ATOM 713 N N . THR A 1 88 ? 11.791 -14.599 -2.511 1.00 68.19 88 THR A N 1
ATOM 714 C CA . THR A 1 88 ? 10.886 -15.341 -3.407 1.00 68.19 88 THR A CA 1
ATOM 715 C C . THR A 1 88 ? 9.426 -14.924 -3.220 1.00 68.19 88 THR A C 1
ATOM 717 O O . THR A 1 88 ? 8.602 -15.048 -4.128 1.00 68.19 88 THR A O 1
ATOM 720 N N . SER A 1 89 ? 9.087 -14.404 -2.039 1.00 72.88 89 SER A N 1
ATOM 721 C CA . SER A 1 89 ? 7.735 -13.964 -1.718 1.00 72.88 89 SER A CA 1
ATOM 722 C C . SER A 1 89 ? 7.449 -12.591 -2.337 1.00 72.88 89 SER A C 1
ATOM 724 O O . SER A 1 89 ? 7.714 -11.556 -1.730 1.00 72.88 89 SER A O 1
ATOM 726 N N . LEU A 1 90 ? 6.798 -12.581 -3.500 1.00 80.88 90 LEU A N 1
ATOM 727 C CA . LEU A 1 90 ? 6.307 -11.372 -4.184 1.00 80.88 90 LEU A CA 1
ATOM 728 C C . LEU A 1 90 ? 5.140 -10.650 -3.475 1.00 80.88 90 LEU A C 1
ATOM 730 O O . LEU A 1 90 ? 4.705 -9.593 -3.934 1.00 80.88 90 LEU A O 1
ATOM 734 N N . ALA A 1 91 ? 4.630 -11.197 -2.369 1.00 88.06 91 ALA A N 1
ATOM 735 C CA . ALA A 1 91 ? 3.513 -10.614 -1.638 1.00 88.06 91 ALA A CA 1
ATOM 736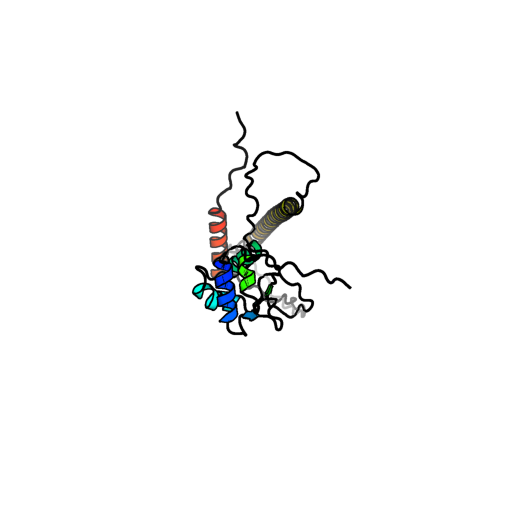 C C . ALA A 1 91 ? 3.885 -9.285 -0.957 1.00 88.06 91 ALA A C 1
ATOM 738 O O . ALA A 1 91 ? 4.953 -9.131 -0.359 1.00 88.06 91 ALA A O 1
ATOM 739 N N . TRP A 1 92 ? 2.960 -8.331 -1.007 1.00 93.06 92 TRP A N 1
ATOM 740 C CA . TRP A 1 92 ? 3.066 -7.058 -0.307 1.00 93.06 92 TRP A CA 1
ATOM 741 C C . TRP A 1 92 ? 2.503 -7.197 1.095 1.00 93.06 92 TRP A C 1
ATOM 743 O O . TRP A 1 92 ? 1.323 -7.494 1.256 1.00 93.06 92 TRP A O 1
ATOM 753 N N . GLU A 1 93 ? 3.334 -6.950 2.099 1.00 94.69 93 GLU A N 1
ATOM 754 C CA . GLU A 1 93 ? 2.925 -7.000 3.496 1.00 94.69 93 GLU A CA 1
ATOM 755 C C . GLU A 1 93 ? 3.013 -5.613 4.129 1.00 94.69 93 GLU A C 1
ATOM 757 O O . GLU A 1 93 ? 4.035 -4.928 4.005 1.00 94.69 93 GLU A O 1
ATOM 762 N N . PHE A 1 94 ? 1.928 -5.202 4.784 1.00 96.31 94 PHE A N 1
ATOM 763 C CA . PHE A 1 94 ? 1.841 -3.930 5.489 1.00 96.31 94 PHE A CA 1
ATOM 764 C C . PHE A 1 94 ? 1.389 -4.134 6.932 1.00 96.31 94 PHE A C 1
ATOM 766 O O . PHE A 1 94 ? 0.496 -4.935 7.208 1.00 96.31 94 PHE A O 1
ATOM 773 N N . GLU A 1 95 ? 1.972 -3.356 7.835 1.00 95.75 95 GLU A N 1
ATOM 774 C CA . GLU A 1 95 ? 1.678 -3.378 9.266 1.00 95.75 95 GLU A CA 1
ATOM 775 C C . GLU A 1 95 ? 1.294 -1.990 9.782 1.00 95.75 95 GLU A C 1
ATOM 777 O O . GLU A 1 95 ? 1.762 -0.963 9.272 1.00 95.75 95 GLU A O 1
ATOM 782 N N . HIS A 1 96 ? 0.450 -1.970 10.813 1.00 96.75 96 HIS A N 1
ATOM 783 C CA . HIS A 1 96 ? 0.139 -0.781 11.598 1.00 96.75 96 HIS A CA 1
ATOM 784 C C . HIS A 1 96 ? -0.342 -1.200 12.998 1.00 96.75 96 HIS A C 1
ATOM 786 O O . HIS A 1 96 ? -1.230 -2.038 13.120 1.00 96.75 96 HIS A O 1
ATOM 792 N N . GLU A 1 97 ? 0.188 -0.577 14.055 1.00 95.38 97 GLU A N 1
ATOM 793 C CA . GLU A 1 97 ? -0.039 -0.982 15.459 1.00 95.38 97 GLU A CA 1
ATOM 794 C C . GLU A 1 97 ? -1.523 -1.032 15.858 1.00 95.38 97 GLU A C 1
ATOM 796 O O . GLU A 1 97 ? -1.956 -1.939 16.558 1.00 95.38 97 GLU A O 1
ATOM 801 N N . ALA A 1 98 ? -2.312 -0.065 15.387 1.00 95.06 98 ALA A N 1
ATOM 802 C CA . ALA A 1 98 ? -3.747 0.030 15.660 1.00 95.06 98 ALA A CA 1
ATOM 803 C C . ALA A 1 98 ? -4.659 -0.571 14.567 1.00 95.06 98 ALA A C 1
ATOM 805 O O . ALA A 1 98 ? -5.866 -0.327 14.579 1.00 95.06 98 ALA A O 1
ATOM 806 N N . PHE A 1 99 ? -4.100 -1.297 13.590 1.00 96.44 99 PHE A N 1
ATOM 807 C CA . PHE A 1 99 ? -4.865 -1.956 12.525 1.00 96.44 99 PHE A CA 1
ATOM 808 C C . PHE A 1 99 ? -4.741 -3.475 12.664 1.00 96.44 99 PHE A C 1
ATOM 810 O O . PHE A 1 99 ? -3.942 -4.114 11.983 1.00 96.44 99 PHE A O 1
ATOM 817 N N . LEU A 1 100 ? -5.526 -4.037 13.581 1.00 95.81 100 LEU A N 1
ATOM 818 C CA . LEU A 1 100 ? -5.491 -5.454 13.937 1.00 95.81 100 LEU A CA 1
ATOM 819 C C . LEU A 1 100 ? -6.819 -6.123 13.576 1.00 95.81 100 LEU A C 1
ATOM 821 O O . LEU A 1 100 ? -7.882 -5.520 13.735 1.00 95.81 100 LEU A O 1
ATOM 825 N N . GLN A 1 101 ? -6.760 -7.378 13.129 1.00 95.25 101 GLN A N 1
ATOM 826 C CA . GLN A 1 101 ? -7.943 -8.162 12.771 1.00 95.25 101 GLN A CA 1
ATOM 827 C C . GLN A 1 101 ? -8.886 -8.340 13.969 1.00 95.25 101 GLN A C 1
ATOM 829 O O . GLN A 1 101 ? -10.088 -8.100 13.843 1.00 95.25 101 GLN A O 1
ATOM 834 N N . ASP A 1 102 ? -8.329 -8.711 15.123 1.00 93.44 102 ASP A N 1
ATOM 835 C CA . ASP A 1 102 ? -9.089 -9.063 16.329 1.00 93.44 102 ASP A CA 1
ATOM 836 C C . ASP A 1 102 ? -9.499 -7.844 17.173 1.00 93.44 102 ASP A C 1
ATOM 838 O O . ASP A 1 102 ? -10.418 -7.934 17.987 1.00 93.44 102 ASP A O 1
ATOM 842 N N . GLU A 1 103 ? -8.857 -6.688 16.966 1.00 92.50 103 GLU A N 1
ATOM 843 C CA . GLU A 1 103 ? -9.120 -5.452 17.717 1.00 92.50 103 GLU A CA 1
ATOM 844 C C . GLU A 1 103 ? -9.539 -4.290 16.792 1.00 92.50 103 GLU A C 1
ATOM 846 O O . GLU A 1 103 ? -8.865 -3.254 16.736 1.00 92.50 103 GLU A O 1
ATOM 851 N N . PRO A 1 104 ? -10.682 -4.404 16.080 1.00 90.81 104 PRO A N 1
ATOM 852 C CA . PRO A 1 104 ? -11.153 -3.364 15.161 1.00 90.81 104 PRO A CA 1
ATOM 853 C C . PRO A 1 104 ? -11.460 -2.040 15.868 1.00 90.81 104 PRO A C 1
ATOM 855 O O . PRO A 1 104 ? -11.419 -0.976 15.248 1.00 90.81 104 PRO A O 1
ATOM 858 N N . GLU A 1 105 ? -11.729 -2.087 17.175 1.00 91.94 105 GLU A N 1
ATOM 859 C CA . GLU A 1 105 ? -11.945 -0.904 17.999 1.00 91.94 105 GLU A CA 1
ATOM 860 C C . GLU A 1 105 ? -10.739 0.036 17.948 1.00 91.94 105 GLU A C 1
ATOM 862 O O . GLU A 1 105 ? -10.944 1.238 17.916 1.00 91.94 105 GLU A O 1
ATOM 867 N N . LEU A 1 106 ? -9.493 -0.445 17.844 1.00 93.12 106 LEU A N 1
ATOM 868 C CA . LEU A 1 106 ? -8.308 0.426 17.816 1.00 93.12 106 LEU A CA 1
ATOM 869 C C . LEU A 1 106 ? -8.218 1.313 16.567 1.00 93.12 106 LEU A C 1
ATOM 871 O O . LEU A 1 106 ? -7.556 2.356 16.606 1.00 93.12 106 LEU A O 1
ATOM 875 N N . MET A 1 107 ? -8.936 0.980 15.490 1.00 94.50 107 MET A N 1
ATOM 876 C CA . MET A 1 107 ? -8.879 1.714 14.224 1.00 94.50 107 MET A CA 1
ATOM 877 C C . MET A 1 107 ? -9.249 3.200 14.354 1.00 94.50 107 MET A C 1
ATOM 879 O O . MET A 1 107 ? -8.828 4.009 13.524 1.00 94.50 107 MET A O 1
ATOM 883 N N . HIS A 1 108 ? -10.008 3.598 15.385 1.00 93.12 108 HIS A N 1
ATOM 884 C CA . HIS A 1 108 ? -10.341 5.011 15.611 1.00 93.12 108 HIS A CA 1
ATOM 885 C C . HIS A 1 108 ? -9.131 5.894 15.929 1.00 93.12 108 HIS A C 1
ATOM 887 O O . HIS A 1 108 ? -9.182 7.110 15.721 1.00 93.12 108 HIS A O 1
ATOM 893 N N . THR A 1 109 ? -8.053 5.290 16.427 1.00 93.69 109 THR A N 1
ATOM 894 C CA . THR A 1 109 ? -6.806 5.984 16.760 1.00 93.69 109 THR A CA 1
ATOM 895 C C . THR A 1 109 ? -5.969 6.299 15.519 1.00 93.69 109 THR A C 1
ATOM 897 O O . THR A 1 109 ? -5.127 7.194 15.566 1.00 93.69 109 THR A O 1
ATOM 900 N N . ILE A 1 110 ? -6.236 5.636 14.388 1.00 94.44 110 ILE A N 1
ATOM 901 C CA . ILE A 1 110 ? -5.492 5.830 13.143 1.00 94.44 110 ILE A CA 1
ATOM 902 C C . ILE A 1 110 ? -5.841 7.192 12.540 1.00 94.44 110 ILE A C 1
ATOM 904 O O . ILE A 1 110 ? -7.000 7.494 12.229 1.00 94.44 110 ILE A O 1
ATOM 908 N N . ARG A 1 111 ? -4.819 8.030 12.341 1.00 93.25 111 ARG A N 1
ATOM 909 C CA . ARG A 1 111 ? -4.952 9.379 11.781 1.00 93.25 111 ARG A CA 1
ATOM 910 C C . ARG A 1 111 ? -4.140 9.528 10.509 1.00 93.25 111 ARG A C 1
ATOM 912 O O . ARG A 1 111 ? -3.101 8.906 10.321 1.00 93.25 111 ARG A O 1
ATOM 919 N N . ARG A 1 112 ? -4.655 10.368 9.612 1.00 93.56 112 ARG A N 1
ATOM 920 C CA . ARG A 1 112 ? -3.952 10.719 8.386 1.00 93.56 112 ARG A CA 1
ATOM 921 C C . ARG A 1 112 ? -2.846 11.707 8.736 1.00 93.56 112 ARG A C 1
ATOM 923 O O . ARG A 1 112 ? -3.133 12.778 9.264 1.00 93.56 112 ARG A O 1
ATOM 930 N N . HIS A 1 113 ? -1.616 11.368 8.393 1.00 90.25 113 HIS A N 1
ATOM 931 C CA . HIS A 1 113 ? -0.511 12.305 8.371 1.00 90.25 113 HIS A CA 1
ATOM 932 C C . HIS A 1 113 ? -0.757 13.265 7.211 1.00 90.25 113 HIS A C 1
ATOM 934 O O . HIS A 1 113 ? -0.725 12.886 6.036 1.00 90.25 113 HIS A O 1
ATOM 940 N N . ASN A 1 114 ? -1.042 14.518 7.540 1.00 74.50 114 ASN A N 1
ATOM 941 C CA . ASN A 1 114 ? -0.900 15.578 6.564 1.00 74.50 114 ASN A CA 1
ATOM 942 C C . ASN A 1 114 ? 0.605 15.788 6.425 1.00 74.50 114 ASN A C 1
ATOM 944 O O . ASN A 1 114 ? 1.263 16.156 7.396 1.00 74.50 114 ASN A O 1
ATOM 948 N N . GLN A 1 115 ? 1.168 15.507 5.247 1.00 54.34 115 GLN A N 1
ATOM 949 C CA . GLN A 1 115 ? 2.471 16.092 4.943 1.00 54.34 115 GLN A CA 1
ATOM 950 C C . GLN A 1 115 ? 2.324 17.601 5.151 1.00 54.34 115 GLN A C 1
ATOM 952 O O . GLN A 1 115 ? 1.300 18.136 4.711 1.00 54.34 115 GLN A O 1
ATOM 957 N N . PRO A 1 116 ? 3.251 18.265 5.858 1.00 46.38 116 PRO A N 1
ATOM 958 C CA . PRO A 1 116 ? 3.141 19.690 6.091 1.00 46.38 116 PRO A CA 1
ATOM 959 C C . PRO A 1 116 ? 3.150 20.385 4.730 1.00 46.38 116 PRO A C 1
ATOM 961 O O . PRO A 1 116 ? 4.186 20.533 4.089 1.00 46.38 116 PRO A O 1
ATOM 964 N N . THR A 1 117 ? 1.972 20.791 4.264 1.00 41.75 117 THR A N 1
ATOM 965 C CA . THR A 1 117 ? 1.861 22.022 3.501 1.00 41.75 117 THR A CA 1
ATOM 966 C C . THR A 1 117 ? 2.280 23.097 4.485 1.00 41.75 117 THR A C 1
ATOM 968 O O . THR A 1 117 ? 1.707 23.193 5.569 1.00 41.75 117 THR A O 1
ATOM 971 N N . THR A 1 118 ? 3.357 23.797 4.165 1.00 42.34 118 THR A N 1
ATOM 972 C CA . THR A 1 118 ? 3.888 24.931 4.915 1.00 42.34 118 THR A CA 1
ATOM 973 C C . THR A 1 118 ? 2.796 25.975 5.145 1.00 42.34 118 THR A C 1
ATOM 975 O O . THR A 1 118 ? 2.635 26.880 4.340 1.00 42.34 118 THR A O 1
ATOM 978 N N . ASP A 1 119 ? 2.058 25.838 6.238 1.00 43.31 119 ASP A N 1
ATOM 979 C CA . ASP A 1 119 ? 1.296 26.899 6.880 1.00 43.31 119 ASP A CA 1
ATOM 980 C C . ASP A 1 119 ? 1.821 26.957 8.311 1.00 43.31 119 ASP A C 1
ATOM 982 O O . ASP A 1 119 ? 1.501 26.122 9.158 1.00 43.31 119 ASP A O 1
ATOM 986 N N . VAL A 1 120 ? 2.741 27.892 8.529 1.00 41.19 120 VAL A N 1
ATOM 987 C CA . VAL A 1 120 ? 3.446 28.120 9.789 1.00 41.19 120 VAL A CA 1
ATOM 988 C C . VAL A 1 120 ? 2.621 29.107 10.621 1.00 41.19 120 VAL A C 1
ATOM 990 O O . VAL A 1 120 ? 2.454 30.246 10.184 1.00 41.19 120 VAL A O 1
ATOM 993 N N . PRO A 1 121 ? 2.133 28.761 11.825 1.00 42.91 121 PRO A N 1
ATOM 994 C CA . PRO A 1 121 ? 1.887 29.748 12.859 1.00 42.91 121 PRO A CA 1
ATOM 995 C C . PRO A 1 121 ? 3.208 29.973 13.594 1.00 42.91 121 PRO A C 1
ATOM 997 O O . PRO A 1 121 ? 3.735 29.085 14.260 1.00 42.91 121 PRO A O 1
ATOM 1000 N N . ASP A 1 122 ? 3.728 31.174 13.390 1.00 44.50 122 ASP A N 1
ATOM 1001 C CA . ASP A 1 122 ? 4.889 31.809 14.002 1.00 44.50 122 ASP A CA 1
ATOM 1002 C C . ASP A 1 122 ? 5.163 31.361 15.454 1.00 44.50 122 ASP A C 1
ATOM 1004 O O . ASP A 1 122 ? 4.401 31.686 16.368 1.00 44.50 122 ASP A O 1
ATOM 1008 N N . GLN A 1 123 ? 6.251 30.609 15.661 1.00 36.94 123 GLN A N 1
ATOM 1009 C CA . GLN A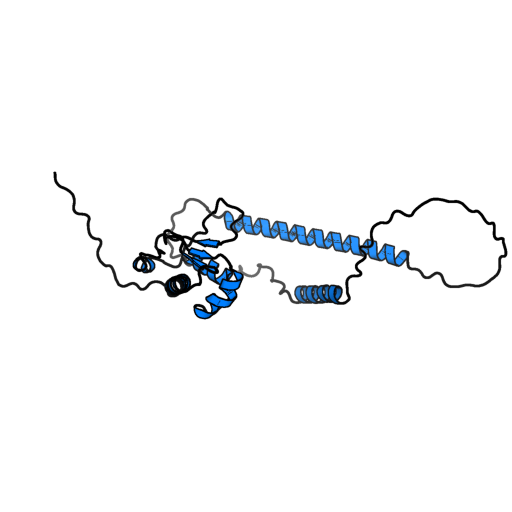 1 123 ? 7.007 30.558 16.917 1.00 36.94 123 GLN A CA 1
ATOM 1010 C C . GLN A 1 123 ? 8.362 29.866 16.701 1.00 36.94 123 GLN A C 1
ATOM 1012 O O . GLN A 1 123 ? 8.475 28.647 16.592 1.00 36.94 123 GLN A O 1
ATOM 1017 N N . TYR A 1 124 ? 9.399 30.698 16.627 1.00 40.44 124 TYR A N 1
ATOM 1018 C CA . TYR A 1 124 ? 10.806 30.337 16.506 1.00 40.44 124 TYR A CA 1
ATOM 1019 C C . TYR A 1 124 ? 11.292 29.486 17.688 1.00 40.44 124 TYR A C 1
ATOM 1021 O O . TYR A 1 124 ? 11.252 29.934 18.832 1.00 40.44 124 TYR A O 1
ATOM 1029 N N . THR A 1 125 ? 11.845 28.304 17.404 1.00 38.09 125 THR A N 1
ATOM 1030 C CA . THR A 1 125 ? 12.995 27.715 18.118 1.00 38.09 125 THR A CA 1
ATOM 1031 C C . THR A 1 125 ? 13.689 26.725 17.172 1.00 38.09 125 THR A C 1
ATOM 1033 O O . THR A 1 125 ? 13.178 25.643 16.907 1.00 38.09 125 THR A O 1
ATOM 1036 N N . GLU A 1 126 ? 14.840 27.132 16.641 1.00 38.31 126 GLU A N 1
ATOM 1037 C CA . GLU A 1 126 ? 15.823 26.314 15.909 1.00 38.31 126 GLU A CA 1
ATOM 1038 C C . GLU A 1 126 ? 16.721 25.595 16.948 1.00 38.31 126 GLU A C 1
ATOM 1040 O O . GLU A 1 126 ? 17.073 26.229 17.951 1.00 38.31 126 GLU A O 1
ATOM 1045 N N . PRO A 1 127 ? 17.018 24.278 16.810 1.00 43.28 127 PRO A N 1
ATOM 1046 C CA . PRO A 1 127 ? 18.125 23.846 15.944 1.00 43.28 127 PRO A CA 1
ATOM 1047 C C . PRO A 1 127 ? 17.949 22.526 15.151 1.00 43.28 127 PRO A C 1
ATOM 1049 O O . PRO A 1 127 ? 17.226 21.623 15.558 1.00 43.28 127 PRO A O 1
ATOM 1052 N N . GLU A 1 128 ? 18.761 22.443 14.085 1.00 36.09 128 GLU A N 1
ATOM 1053 C CA . GLU A 1 128 ? 19.218 21.302 13.256 1.00 36.09 128 GLU A CA 1
ATOM 1054 C C . GLU A 1 128 ? 18.436 20.913 11.968 1.00 36.09 128 GLU A C 1
ATOM 1056 O O . GLU A 1 128 ? 17.231 20.657 12.016 1.00 36.09 128 GLU A O 1
ATOM 1061 N N . PRO A 1 129 ? 19.110 20.859 10.789 1.00 45.72 129 PRO A N 1
ATOM 1062 C CA . PRO A 1 129 ? 18.472 20.799 9.477 1.00 45.72 129 PRO A CA 1
ATOM 1063 C C . PRO A 1 129 ? 18.406 19.371 8.908 1.00 45.72 129 PRO A C 1
ATOM 1065 O O . PRO A 1 129 ? 19.338 18.886 8.270 1.00 45.72 129 PRO A O 1
ATOM 1068 N N . GLU A 1 130 ? 17.253 18.714 9.019 1.00 42.97 130 GLU A N 1
ATOM 1069 C CA . GLU A 1 130 ? 16.962 17.497 8.247 1.00 42.97 130 GLU A CA 1
ATOM 1070 C C . GLU A 1 130 ? 16.319 17.845 6.890 1.00 42.97 130 GLU A C 1
ATOM 1072 O O . GLU A 1 130 ? 15.140 17.603 6.639 1.00 42.97 130 GLU A O 1
ATOM 1077 N N . THR A 1 131 ? 17.097 18.447 5.986 1.00 52.53 131 THR A N 1
ATOM 1078 C CA . THR A 1 131 ? 16.691 18.759 4.596 1.00 52.53 131 THR A CA 1
ATOM 1079 C C . THR A 1 131 ? 17.259 17.784 3.557 1.00 52.53 131 THR A C 1
ATOM 1081 O O . THR A 1 131 ? 17.277 18.080 2.363 1.00 52.53 131 THR A O 1
ATOM 1084 N N . THR A 1 132 ? 17.717 16.598 3.956 1.00 58.28 132 THR A N 1
ATOM 1085 C CA . THR A 1 132 ? 18.576 15.772 3.091 1.00 58.28 132 THR A CA 1
ATOM 1086 C C . THR A 1 132 ? 17.871 14.815 2.113 1.00 58.28 132 THR A C 1
ATOM 1088 O O . THR A 1 132 ? 18.313 14.762 0.966 1.00 58.28 132 THR A O 1
ATOM 1091 N N . PRO A 1 133 ? 16.756 14.112 2.410 1.00 64.38 133 PRO A N 1
ATOM 1092 C CA . PRO A 1 133 ? 16.311 13.033 1.517 1.00 64.38 133 PRO A CA 1
ATOM 1093 C C . PRO A 1 133 ? 15.645 13.527 0.223 1.00 64.38 133 PRO A C 1
ATOM 1095 O O . PRO A 1 133 ? 15.767 12.893 -0.824 1.00 64.38 133 PRO A O 1
ATOM 1098 N N . VAL A 1 134 ? 14.939 14.663 0.260 1.00 73.19 134 VAL A N 1
ATOM 1099 C CA . VAL A 1 134 ? 14.256 15.206 -0.931 1.00 73.19 134 VAL A CA 1
ATOM 1100 C C . VAL A 1 134 ? 15.219 16.002 -1.810 1.00 73.19 134 VAL A C 1
ATOM 1102 O O . VAL A 1 134 ? 15.103 15.945 -3.034 1.00 73.19 134 VAL A O 1
ATOM 1105 N N . ALA A 1 135 ? 16.174 16.719 -1.211 1.00 70.69 135 ALA A N 1
ATOM 1106 C CA . ALA A 1 135 ? 17.209 17.440 -1.947 1.00 70.69 135 ALA A CA 1
ATOM 1107 C C . ALA A 1 135 ? 18.146 16.467 -2.680 1.00 70.69 135 ALA A C 1
ATOM 1109 O O . ALA A 1 135 ? 18.356 16.615 -3.881 1.00 70.69 135 ALA A O 1
ATOM 1110 N N . GLU A 1 136 ? 18.592 15.408 -1.999 1.00 77.50 136 GLU A N 1
ATOM 1111 C CA . GLU A 1 136 ? 19.420 14.358 -2.599 1.00 77.50 136 GLU A CA 1
ATOM 1112 C C . GLU A 1 136 ? 18.680 13.629 -3.731 1.00 77.50 136 GLU A C 1
ATOM 1114 O O . GLU A 1 136 ? 19.240 13.368 -4.796 1.00 77.50 136 GLU A O 1
ATOM 1119 N N . LEU A 1 137 ? 17.387 13.334 -3.550 1.00 84.81 137 LEU A N 1
ATOM 1120 C CA . LEU A 1 137 ? 16.589 12.713 -4.604 1.00 84.81 137 LEU A CA 1
ATOM 1121 C C . LEU A 1 137 ? 16.448 13.626 -5.832 1.00 84.81 137 LEU A C 1
ATOM 1123 O O . LEU A 1 137 ? 16.530 13.142 -6.960 1.00 84.81 137 LEU A O 1
ATOM 1127 N N . ARG A 1 138 ? 16.270 14.938 -5.631 1.00 83.38 138 ARG A N 1
ATOM 1128 C CA . ARG A 1 138 ? 16.223 15.924 -6.724 1.00 83.38 138 ARG A CA 1
ATOM 1129 C C . ARG A 1 138 ? 17.551 16.002 -7.470 1.00 83.38 138 ARG A C 1
ATOM 1131 O O . ARG A 1 138 ? 17.543 16.043 -8.696 1.00 83.38 138 ARG A O 1
ATOM 1138 N N . GLU A 1 139 ? 18.671 15.966 -6.756 1.00 88.69 139 GLU A N 1
ATOM 1139 C CA . GLU A 1 139 ? 20.006 15.958 -7.359 1.00 88.69 139 GLU A CA 1
ATOM 1140 C C . GLU A 1 139 ? 20.253 14.684 -8.179 1.00 88.69 139 GLU A C 1
ATOM 1142 O O . GLU A 1 139 ? 20.716 14.755 -9.318 1.00 88.69 139 GLU A O 1
ATOM 1147 N N . ARG A 1 140 ? 19.864 13.513 -7.656 1.00 91.06 140 ARG A N 1
ATOM 1148 C CA . ARG A 1 140 ? 19.960 12.241 -8.390 1.00 91.06 140 ARG A CA 1
ATOM 1149 C C . ARG A 1 140 ? 19.096 12.238 -9.649 1.00 91.06 140 ARG A C 1
ATOM 1151 O O . ARG A 1 140 ? 19.560 11.787 -10.691 1.00 91.06 140 ARG A O 1
ATOM 1158 N N . ILE A 1 141 ? 17.866 12.748 -9.570 1.00 92.69 141 ILE A N 1
ATOM 1159 C CA . ILE A 1 141 ? 16.979 12.874 -10.737 1.00 92.69 141 ILE A CA 1
ATOM 1160 C C . ILE A 1 141 ? 17.590 13.827 -11.770 1.00 92.69 141 ILE A C 1
ATOM 1162 O O . ILE A 1 141 ? 17.652 13.464 -12.940 1.00 92.69 141 ILE A O 1
ATOM 1166 N N . SER A 1 142 ? 18.105 14.981 -11.334 1.00 91.19 142 SER A N 1
ATOM 1167 C CA . SER A 1 142 ? 18.802 15.940 -12.203 1.00 91.19 142 SER A CA 1
ATOM 1168 C C . SER A 1 142 ? 19.998 15.294 -12.909 1.00 91.19 142 SER A C 1
ATOM 1170 O O . SER A 1 142 ? 20.122 15.360 -14.127 1.00 91.19 142 SER A O 1
ATOM 1172 N N . THR A 1 143 ? 20.826 14.557 -12.167 1.00 92.19 143 THR A N 1
ATOM 1173 C CA . THR A 1 143 ? 21.983 13.836 -12.721 1.00 92.19 143 THR A CA 1
ATOM 1174 C C . THR A 1 143 ? 21.573 12.763 -13.733 1.00 92.19 143 THR A C 1
ATOM 1176 O O . THR A 1 143 ? 22.226 12.569 -14.755 1.00 92.19 143 THR A O 1
ATOM 1179 N N . VAL A 1 144 ? 20.486 12.033 -13.474 1.00 93.94 144 VAL A N 1
ATOM 1180 C CA . VAL A 1 144 ? 19.976 11.032 -14.422 1.00 93.94 144 VAL A CA 1
ATOM 1181 C C . VAL A 1 144 ? 19.408 11.700 -15.676 1.00 93.94 144 VAL A C 1
ATOM 1183 O O . VAL A 1 144 ? 19.631 11.191 -16.772 1.00 93.94 144 VAL A O 1
ATOM 1186 N N . GLN A 1 145 ? 18.725 12.838 -15.537 1.00 91.31 145 GLN A N 1
ATOM 1187 C CA . GLN A 1 145 ? 18.211 13.614 -16.667 1.00 91.31 145 GLN A CA 1
ATOM 1188 C C . GLN A 1 145 ? 19.343 14.122 -17.563 1.00 91.31 145 GLN A C 1
ATOM 1190 O O . GLN A 1 145 ? 19.308 13.874 -18.767 1.00 91.31 145 GLN A O 1
ATOM 1195 N N . THR A 1 146 ? 20.388 14.727 -16.992 1.00 92.44 146 THR A N 1
ATOM 1196 C CA . THR A 1 146 ? 21.539 15.209 -17.776 1.00 92.44 146 THR A CA 1
ATOM 1197 C C . THR A 1 146 ? 22.271 14.067 -18.476 1.00 92.44 146 THR A C 1
ATOM 1199 O O . THR A 1 146 ? 22.625 14.177 -19.651 1.00 92.44 146 THR A O 1
ATOM 1202 N N . ASN A 1 147 ? 22.447 12.931 -17.796 1.00 94.94 147 ASN A N 1
ATOM 1203 C CA . ASN A 1 147 ? 23.033 11.740 -18.407 1.00 94.94 147 ASN A CA 1
ATOM 1204 C C . ASN A 1 147 ? 22.179 11.219 -19.572 1.00 94.94 147 ASN A C 1
ATOM 1206 O O . ASN A 1 147 ? 22.723 10.838 -20.608 1.00 94.94 147 ASN A O 1
ATOM 1210 N N . PHE A 1 148 ? 20.853 11.210 -19.431 1.00 96.19 148 PHE A N 1
ATOM 1211 C CA . PHE A 1 148 ? 19.940 10.777 -20.487 1.00 96.19 148 PHE A CA 1
ATOM 1212 C C . PHE A 1 148 ? 19.974 11.708 -21.706 1.00 96.19 148 PHE A C 1
ATOM 1214 O O . PHE A 1 148 ? 20.031 11.234 -22.844 1.00 96.19 148 PHE A O 1
ATOM 1221 N N . GLU A 1 149 ? 19.998 13.022 -21.486 1.00 93.81 149 GLU A N 1
ATOM 1222 C CA . GLU A 1 149 ? 20.135 14.020 -22.553 1.00 93.81 149 GLU A CA 1
ATOM 1223 C C . GLU A 1 149 ? 21.450 13.838 -23.320 1.00 93.81 149 GLU A C 1
ATOM 1225 O O . GLU A 1 149 ? 21.452 13.791 -24.554 1.00 93.81 149 GLU A O 1
ATOM 1230 N N . LEU A 1 150 ? 22.564 13.645 -22.604 1.00 95.56 150 LEU A N 1
ATOM 1231 C CA . LEU A 1 150 ? 23.869 13.411 -23.222 1.00 95.56 150 LEU A CA 1
ATOM 1232 C C . LEU A 1 150 ? 23.890 12.111 -24.036 1.00 95.56 150 LEU A C 1
ATOM 1234 O O . LEU A 1 150 ? 24.368 12.102 -25.172 1.00 95.56 150 LEU A O 1
ATOM 1238 N N . LEU A 1 151 ? 23.348 11.021 -23.488 1.00 95.38 151 LEU A N 1
ATOM 1239 C CA . LEU A 1 151 ? 23.249 9.744 -24.198 1.00 95.38 151 LEU A CA 1
ATOM 1240 C C . LEU A 1 151 ? 22.394 9.872 -25.464 1.00 95.38 151 LEU A C 1
ATOM 1242 O O . LEU A 1 151 ? 22.779 9.378 -26.523 1.00 95.38 151 LEU A O 1
ATOM 1246 N N . THR A 1 152 ? 21.277 10.593 -25.388 1.00 92.56 152 THR A N 1
ATOM 1247 C CA . THR A 1 152 ? 20.412 10.867 -26.545 1.00 92.56 152 THR A CA 1
ATOM 1248 C C . THR A 1 152 ? 21.163 11.656 -27.620 1.00 92.56 152 THR A C 1
ATOM 1250 O O . THR A 1 152 ? 21.089 11.337 -28.812 1.00 92.56 152 THR A O 1
ATOM 1253 N N . GLN A 1 153 ? 21.960 12.648 -27.212 1.00 94.25 153 GLN A N 1
ATOM 1254 C CA . GLN A 1 153 ? 22.788 13.427 -28.127 1.00 94.25 153 GLN A CA 1
ATOM 1255 C C . GLN A 1 153 ? 23.857 12.558 -28.808 1.00 94.25 153 GLN A C 1
ATOM 1257 O O . GLN A 1 153 ? 24.048 12.656 -30.023 1.00 94.25 153 GLN A O 1
ATOM 1262 N N . GLN A 1 154 ? 24.520 11.671 -28.060 1.00 94.25 154 GLN A N 1
ATOM 1263 C CA . GLN A 1 154 ? 25.510 10.736 -28.603 1.00 94.25 154 GLN A CA 1
ATOM 1264 C C . GLN A 1 154 ? 24.887 9.762 -29.612 1.00 94.25 154 GLN A C 1
ATOM 1266 O O . GLN A 1 154 ? 25.434 9.572 -30.700 1.00 94.25 154 GLN A O 1
ATOM 1271 N N . LEU A 1 155 ? 23.716 9.197 -29.299 1.00 93.62 155 LEU A N 1
ATOM 1272 C CA . LEU A 1 155 ? 22.981 8.326 -30.220 1.00 93.62 155 LEU A CA 1
ATOM 1273 C C . LEU A 1 155 ? 22.593 9.059 -31.507 1.00 93.62 155 LEU A C 1
ATOM 1275 O O . LEU A 1 155 ? 22.748 8.51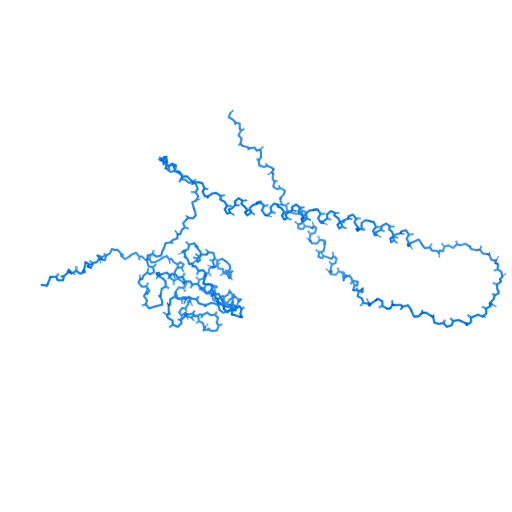1 -32.600 1.00 93.62 155 LEU A O 1
ATOM 1279 N N . THR A 1 156 ? 22.160 10.316 -31.404 1.00 87.94 156 THR A N 1
ATOM 1280 C CA . THR A 1 156 ? 21.807 11.141 -32.570 1.00 87.94 156 THR A CA 1
ATOM 1281 C C . THR A 1 156 ? 23.021 11.391 -33.469 1.00 87.94 156 THR A C 1
ATOM 1283 O O . THR A 1 156 ? 22.935 11.237 -34.689 1.00 87.94 156 THR A O 1
ATOM 1286 N N . GLN A 1 157 ? 24.182 11.708 -32.885 1.00 92.00 157 GLN A N 1
ATOM 1287 C CA . GLN A 1 157 ? 25.421 11.919 -33.642 1.00 92.00 157 GLN A CA 1
ATOM 1288 C C . GLN A 1 157 ? 25.872 10.648 -34.369 1.00 92.00 157 GLN A C 1
ATOM 1290 O O . GLN A 1 157 ? 26.173 10.692 -35.564 1.00 92.00 157 GLN A O 1
ATOM 1295 N N . LEU A 1 158 ? 25.875 9.503 -33.679 1.00 89.81 158 LEU A N 1
ATOM 1296 C CA . LEU A 1 158 ? 26.223 8.219 -34.291 1.00 89.81 158 LEU A CA 1
ATOM 1297 C C . LEU A 1 158 ? 25.249 7.856 -35.417 1.00 89.81 158 LEU A C 1
ATOM 1299 O O . LEU A 1 158 ? 25.681 7.428 -36.487 1.00 89.81 158 LEU A O 1
ATOM 1303 N N . THR A 1 159 ? 23.954 8.104 -35.219 1.00 88.31 159 THR A N 1
ATOM 1304 C CA . THR A 1 159 ? 22.919 7.875 -36.237 1.00 88.31 159 THR A CA 1
ATOM 1305 C C . THR A 1 159 ? 23.148 8.736 -37.481 1.00 88.31 159 THR A C 1
ATOM 1307 O O . THR A 1 159 ? 23.023 8.239 -38.603 1.00 88.31 159 THR A O 1
ATOM 1310 N N . ALA A 1 160 ? 23.555 9.998 -37.322 1.00 87.06 160 ALA A N 1
ATOM 1311 C CA . ALA A 1 160 ? 23.876 10.886 -38.440 1.00 87.06 160 ALA A CA 1
ATOM 1312 C C . ALA A 1 160 ? 25.112 10.410 -39.226 1.00 87.06 160 ALA A C 1
ATOM 1314 O O . ALA A 1 160 ? 25.098 10.368 -40.460 1.00 87.06 160 ALA A O 1
ATOM 1315 N N . VAL A 1 161 ? 26.168 9.980 -38.528 1.00 90.06 161 VAL A N 1
ATOM 1316 C CA . VAL A 1 161 ? 27.370 9.427 -39.172 1.00 90.06 161 VAL A CA 1
ATOM 1317 C C . VAL A 1 161 ? 27.033 8.138 -39.921 1.00 90.06 161 VAL A C 1
ATOM 1319 O O . VAL A 1 161 ? 27.382 7.994 -41.088 1.00 90.06 161 VAL A O 1
ATOM 1322 N N . ILE A 1 162 ? 26.284 7.223 -39.308 1.00 88.19 162 ILE A N 1
ATOM 1323 C CA . ILE A 1 162 ? 25.854 5.988 -39.975 1.00 88.19 162 ILE A CA 1
ATOM 1324 C C . ILE A 1 162 ? 25.002 6.313 -41.206 1.00 88.19 162 ILE A C 1
ATOM 1326 O O . ILE A 1 162 ? 25.245 5.758 -42.274 1.00 88.19 162 ILE A O 1
ATOM 1330 N N . SER A 1 163 ? 24.067 7.258 -41.101 1.00 81.25 163 SER A N 1
ATOM 1331 C CA . SER A 1 163 ? 23.221 7.674 -42.226 1.00 81.25 163 SER A CA 1
ATOM 1332 C C . SER A 1 163 ? 24.046 8.232 -43.387 1.00 81.25 163 SER A C 1
ATOM 1334 O O . SER A 1 163 ? 23.851 7.829 -44.532 1.00 81.25 163 SER A O 1
ATOM 1336 N N . THR A 1 164 ? 25.030 9.095 -43.114 1.00 81.19 164 THR A N 1
ATOM 1337 C CA . THR A 1 164 ? 25.920 9.637 -44.159 1.00 81.19 164 THR A CA 1
ATOM 1338 C C . THR A 1 164 ? 26.807 8.563 -44.793 1.00 81.19 164 THR A C 1
ATOM 1340 O O . THR A 1 164 ? 26.985 8.562 -46.015 1.00 81.19 164 THR A O 1
ATOM 1343 N N . LEU A 1 165 ? 27.314 7.606 -44.011 1.00 78.75 165 LEU A N 1
ATOM 1344 C CA . LEU A 1 165 ? 28.115 6.489 -44.520 1.00 78.75 165 LEU A CA 1
ATOM 1345 C C . LEU A 1 165 ? 27.277 5.494 -45.342 1.00 78.75 165 LEU A C 1
ATOM 1347 O O . LEU A 1 165 ? 27.738 5.017 -46.379 1.00 78.75 165 LEU A O 1
ATOM 1351 N N . VAL A 1 166 ? 26.034 5.219 -44.938 1.00 81.94 166 VAL A N 1
ATOM 1352 C CA . VAL A 1 166 ? 25.096 4.349 -45.670 1.00 81.94 166 VAL A CA 1
ATOM 1353 C C . VAL A 1 166 ? 24.641 5.004 -46.978 1.00 81.94 166 VAL A C 1
ATOM 1355 O O . VAL A 1 166 ? 24.639 4.344 -48.017 1.00 81.94 166 VAL A O 1
ATOM 1358 N N . VAL A 1 167 ? 24.332 6.306 -46.969 1.00 68.75 167 VAL A N 1
ATOM 1359 C CA . VAL A 1 167 ? 23.968 7.070 -48.178 1.00 68.75 167 VAL A CA 1
ATOM 1360 C C . VAL A 1 167 ? 25.145 7.158 -49.152 1.00 68.75 167 VAL A C 1
ATOM 1362 O O . VAL A 1 167 ? 24.971 6.936 -50.350 1.00 68.75 167 VAL A O 1
ATOM 1365 N N . SER A 1 168 ? 26.366 7.377 -48.654 1.00 58.19 168 SER A N 1
ATOM 1366 C CA . SER A 1 168 ? 27.577 7.422 -49.491 1.00 58.19 168 SER A CA 1
ATOM 1367 C C . SER A 1 168 ? 27.892 6.080 -50.164 1.00 58.19 168 SER A C 1
ATOM 1369 O O . SER A 1 168 ? 28.517 6.055 -51.227 1.00 58.19 168 SER A O 1
ATOM 1371 N N . ARG A 1 169 ? 27.426 4.970 -49.575 1.00 54.75 169 ARG A N 1
ATOM 1372 C CA . ARG A 1 169 ? 27.569 3.607 -50.106 1.00 54.75 169 ARG A CA 1
ATOM 1373 C C . ARG A 1 169 ? 26.416 3.192 -51.037 1.00 54.75 169 ARG A C 1
ATOM 1375 O O . ARG A 1 169 ? 26.558 2.198 -51.741 1.00 54.75 169 ARG A O 1
ATOM 1382 N N . LYS A 1 170 ? 25.313 3.956 -51.094 1.00 49.00 170 LYS A N 1
ATOM 1383 C CA . LYS A 1 170 ? 24.120 3.700 -51.930 1.00 49.00 170 LYS A CA 1
ATOM 1384 C C . LYS A 1 170 ? 24.007 4.677 -53.115 1.00 49.00 170 LYS A C 1
ATOM 1386 O O . LYS A 1 170 ? 22.920 5.152 -53.430 1.00 49.00 170 LYS A O 1
ATOM 1391 N N . ARG A 1 171 ? 25.121 4.981 -53.797 1.00 40.03 171 ARG A N 1
ATOM 1392 C CA . ARG A 1 171 ? 25.064 5.542 -55.161 1.00 40.03 171 ARG A CA 1
ATOM 1393 C C . ARG A 1 171 ? 24.780 4.400 -56.150 1.00 40.03 171 ARG A C 1
ATOM 1395 O O . ARG A 1 171 ? 25.541 3.433 -56.140 1.00 40.03 171 ARG A O 1
ATOM 1402 N N . PRO A 1 172 ? 23.712 4.470 -56.965 1.00 42.44 172 PRO A N 1
ATOM 1403 C CA . PRO A 1 172 ? 23.411 3.440 -57.949 1.00 42.44 172 PRO A CA 1
ATOM 1404 C C . PRO A 1 172 ? 24.448 3.488 -59.074 1.00 42.44 172 PRO A C 1
ATOM 1406 O O . PRO A 1 172 ? 24.725 4.546 -59.636 1.00 42.44 172 PRO A O 1
ATOM 1409 N N . ALA A 1 173 ? 25.037 2.334 -59.372 1.00 45.44 173 ALA A N 1
ATOM 1410 C CA . ALA A 1 173 ? 25.837 2.120 -60.565 1.00 45.44 173 ALA A CA 1
ATOM 1411 C C . ALA A 1 173 ? 24.907 1.724 -61.724 1.00 45.44 173 ALA A C 1
ATOM 1413 O O . ALA A 1 173 ? 24.656 0.544 -61.912 1.00 45.44 173 ALA A O 1
ATOM 1414 N N . GLU A 1 174 ? 24.408 2.706 -62.472 1.00 39.62 174 GLU A N 1
ATOM 1415 C CA . GLU A 1 174 ? 23.869 2.611 -63.844 1.00 39.62 174 GLU A CA 1
ATOM 1416 C C . GLU A 1 174 ? 24.040 4.022 -64.447 1.00 39.62 174 GLU A C 1
ATOM 1418 O O . GLU A 1 174 ? 23.758 4.998 -63.760 1.00 39.62 174 GLU A O 1
ATOM 1423 N N . SER A 1 175 ? 24.528 4.288 -65.657 1.00 41.97 175 SER A N 1
ATOM 1424 C CA . SER A 1 175 ? 24.875 3.498 -66.838 1.00 41.97 175 SER A CA 1
ATOM 1425 C C . SER A 1 175 ? 25.730 4.398 -67.747 1.00 41.97 175 SER A C 1
ATOM 1427 O O . SER A 1 175 ? 25.369 5.561 -67.896 1.00 41.97 175 SER A O 1
ATOM 1429 N N . ASP A 1 176 ? 26.778 3.887 -68.400 1.00 36.91 176 ASP A N 1
ATOM 1430 C CA . ASP A 1 176 ? 27.094 4.321 -69.771 1.00 36.91 176 ASP A CA 1
ATOM 1431 C C . ASP A 1 176 ? 28.001 3.314 -70.506 1.00 36.91 176 ASP A C 1
ATOM 1433 O O . ASP A 1 176 ? 29.150 3.074 -70.150 1.00 36.91 176 ASP A O 1
ATOM 1437 N N . SER A 1 177 ? 27.381 2.683 -71.505 1.00 41.50 177 SER A N 1
ATOM 1438 C CA . SER A 1 177 ? 27.852 2.295 -72.841 1.00 41.50 177 SER A CA 1
ATOM 1439 C C . SER A 1 177 ? 29.349 2.052 -73.151 1.00 41.50 177 SER A C 1
ATOM 1441 O O . SER A 1 177 ? 30.178 2.952 -73.086 1.00 41.50 177 SER A O 1
ATOM 1443 N N . ALA A 1 178 ? 29.555 0.887 -73.790 1.00 42.62 178 ALA A N 1
ATOM 1444 C CA . ALA A 1 178 ? 30.527 0.534 -74.842 1.00 42.62 178 ALA A CA 1
ATOM 1445 C C . ALA A 1 178 ? 31.858 -0.162 -74.467 1.00 42.62 178 ALA A C 1
ATOM 1447 O O . ALA A 1 178 ? 32.803 0.431 -73.966 1.00 42.62 178 ALA A O 1
ATOM 1448 N N . ASP A 1 179 ? 31.911 -1.436 -74.883 1.00 42.62 179 ASP A N 1
ATOM 1449 C CA . ASP A 1 179 ? 33.033 -2.130 -75.536 1.00 42.62 179 ASP A CA 1
ATOM 1450 C C . ASP A 1 179 ? 34.419 -2.136 -74.859 1.00 42.62 179 ASP A C 1
ATOM 1452 O O . ASP A 1 179 ? 35.276 -1.292 -75.110 1.00 42.62 179 ASP A O 1
ATOM 1456 N N . ALA A 1 180 ? 34.712 -3.224 -74.137 1.00 38.88 180 ALA A N 1
ATOM 1457 C CA . ALA A 1 180 ? 36.053 -3.810 -74.120 1.00 38.88 180 ALA A CA 1
ATOM 1458 C C . ALA A 1 180 ? 35.997 -5.312 -73.796 1.00 38.88 180 ALA A C 1
ATOM 1460 O O . ALA A 1 180 ? 35.784 -5.738 -72.664 1.00 38.88 180 ALA A O 1
ATOM 1461 N N . LYS A 1 181 ? 36.229 -6.132 -74.823 1.00 47.84 181 LYS A N 1
ATOM 1462 C CA . LYS A 1 181 ? 36.500 -7.572 -74.719 1.00 47.84 181 LYS A CA 1
ATOM 1463 C C . LYS A 1 181 ? 37.795 -7.821 -73.930 1.00 47.84 181 LYS A C 1
ATOM 1465 O O . LYS A 1 181 ? 38.836 -7.308 -74.337 1.00 47.84 181 LYS A O 1
ATOM 1470 N N . ARG A 1 182 ? 37.752 -8.682 -72.904 1.00 37.00 182 ARG A N 1
ATOM 1471 C CA . ARG A 1 182 ? 38.825 -9.610 -72.455 1.00 37.00 182 ARG A CA 1
ATOM 1472 C C . ARG A 1 182 ? 38.286 -10.437 -71.279 1.00 37.00 182 ARG A C 1
ATOM 1474 O O . ARG A 1 182 ? 38.025 -9.895 -70.220 1.00 37.00 182 ARG A O 1
ATOM 1481 N N . LEU A 1 183 ? 37.861 -11.669 -71.542 1.00 42.53 183 LEU A N 1
ATOM 1482 C CA . LEU A 1 183 ? 38.639 -12.913 -71.420 1.00 42.53 183 LEU A CA 1
ATOM 1483 C C . LEU A 1 183 ? 38.276 -13.598 -70.093 1.00 42.53 183 LEU A C 1
ATOM 1485 O O . LEU A 1 183 ? 38.783 -13.224 -69.042 1.00 42.53 183 LEU A O 1
ATOM 1489 N N . CYS A 1 184 ? 37.371 -14.578 -70.162 1.00 37.19 184 CYS A N 1
ATOM 1490 C CA . CYS A 1 184 ? 37.118 -15.499 -69.061 1.00 37.19 184 CYS A CA 1
ATOM 1491 C C . CYS A 1 184 ? 38.407 -16.283 -68.802 1.00 37.19 184 CYS A C 1
ATOM 1493 O O . CYS A 1 184 ? 38.908 -16.960 -69.702 1.00 37.19 184 CYS A O 1
ATOM 1495 N N . VAL A 1 185 ? 38.955 -16.146 -67.601 1.00 41.69 185 VAL A N 1
ATOM 1496 C CA . VAL A 1 185 ? 39.957 -17.065 -67.074 1.00 41.69 185 VAL A CA 1
ATOM 1497 C C . VAL A 1 185 ? 39.286 -17.731 -65.891 1.00 41.69 185 VAL A C 1
ATOM 1499 O O . VAL A 1 185 ? 39.025 -17.084 -64.879 1.00 41.69 185 VAL A O 1
ATOM 1502 N N . ASP A 1 186 ? 38.947 -19.000 -66.079 1.00 39.66 186 ASP A N 1
ATOM 1503 C CA . ASP A 1 186 ? 38.548 -19.890 -65.004 1.00 39.66 186 ASP A CA 1
ATOM 1504 C C . ASP A 1 186 ? 39.714 -19.990 -64.015 1.00 39.66 186 ASP A C 1
ATOM 1506 O O . ASP A 1 186 ? 40.809 -20.443 -64.357 1.00 39.66 186 ASP A O 1
ATOM 1510 N N . THR A 1 187 ? 39.484 -19.542 -62.787 1.00 41.09 187 THR A N 1
ATOM 1511 C CA . THR A 1 187 ? 40.283 -19.946 -61.633 1.00 41.09 187 THR A CA 1
ATOM 1512 C C . THR A 1 187 ? 39.320 -20.364 -60.542 1.00 41.09 187 THR A C 1
ATOM 1514 O O . THR A 1 187 ? 38.784 -19.521 -59.822 1.00 41.09 187 THR A O 1
ATOM 1517 N N . ASP A 1 188 ? 39.112 -21.675 -60.457 1.00 44.22 188 ASP A N 1
ATOM 1518 C CA . ASP A 1 188 ? 38.711 -22.352 -59.234 1.00 44.22 188 ASP A CA 1
ATOM 1519 C C . ASP A 1 188 ? 39.741 -22.026 -58.143 1.00 44.22 188 ASP A C 1
ATOM 1521 O O . ASP A 1 188 ? 40.934 -22.309 -58.282 1.00 44.22 188 ASP A O 1
ATOM 1525 N N . ALA A 1 189 ? 39.280 -21.391 -57.071 1.00 49.28 189 ALA A N 1
ATOM 1526 C CA . ALA A 1 189 ? 40.010 -21.267 -55.821 1.00 49.28 189 ALA A CA 1
ATOM 1527 C C . ALA A 1 189 ? 38.996 -21.347 -54.677 1.00 49.28 189 ALA A C 1
ATOM 1529 O O . ALA A 1 189 ? 38.229 -20.415 -54.430 1.00 49.28 189 ALA A O 1
ATOM 1530 N N . ASP A 1 190 ? 38.993 -22.519 -54.051 1.00 43.44 190 ASP A N 1
ATOM 1531 C CA . ASP A 1 190 ? 38.309 -22.872 -52.818 1.00 43.44 190 ASP A CA 1
ATOM 1532 C C . ASP A 1 190 ? 38.562 -21.891 -51.655 1.00 43.44 190 ASP A C 1
ATOM 1534 O O . ASP A 1 190 ? 39.600 -21.234 -51.560 1.00 43.44 190 ASP A O 1
ATOM 1538 N N . ASP A 1 191 ? 37.607 -21.925 -50.721 1.00 50.75 191 ASP A N 1
ATOM 1539 C CA . ASP A 1 191 ? 37.734 -21.614 -49.294 1.00 50.75 191 ASP A CA 1
ATOM 1540 C C . ASP A 1 191 ? 38.024 -20.166 -48.858 1.00 50.75 191 ASP A C 1
ATOM 1542 O O . ASP A 1 191 ? 39.135 -19.788 -48.484 1.00 50.75 191 ASP A O 1
ATOM 1546 N N . MET A 1 192 ? 36.940 -19.398 -48.692 1.00 41.69 192 MET A N 1
ATOM 1547 C CA . MET A 1 192 ? 36.753 -18.625 -47.458 1.00 41.69 192 MET A CA 1
ATOM 1548 C C . MET A 1 192 ? 35.254 -18.430 -47.174 1.00 41.69 192 MET A C 1
ATOM 1550 O O . MET A 1 192 ? 34.608 -17.542 -47.730 1.00 41.69 192 MET A O 1
ATOM 1554 N N . GLU A 1 193 ? 34.702 -19.279 -46.304 1.00 51.97 193 GLU A N 1
ATOM 1555 C CA . GLU A 1 193 ? 33.386 -19.102 -45.672 1.00 51.97 193 GLU A CA 1
ATOM 1556 C C . GLU A 1 193 ? 33.258 -17.668 -45.108 1.00 51.97 193 GLU A C 1
ATOM 1558 O O . GLU A 1 193 ? 34.050 -17.275 -44.240 1.00 51.97 193 GLU A O 1
ATOM 1563 N N . PRO A 1 194 ? 32.279 -16.859 -45.555 1.00 48.25 194 PRO A N 1
ATOM 1564 C CA . PRO A 1 194 ? 31.986 -15.600 -44.899 1.00 48.25 194 PRO A CA 1
ATOM 1565 C C . PRO A 1 194 ? 31.373 -15.912 -43.536 1.00 48.25 194 PRO A C 1
ATOM 1567 O O . PRO A 1 194 ? 30.283 -16.470 -43.453 1.00 48.25 194 PRO A O 1
ATOM 1570 N N . LEU A 1 195 ? 32.078 -15.527 -42.470 1.00 42.38 195 LEU A N 1
ATOM 1571 C CA . LEU A 1 195 ? 31.596 -15.580 -41.092 1.00 42.38 195 LEU A CA 1
ATOM 1572 C C . LEU A 1 195 ? 30.146 -15.079 -41.009 1.00 42.38 195 LEU A C 1
ATOM 1574 O O . LEU A 1 195 ? 29.863 -13.888 -41.172 1.00 42.38 195 LEU A O 1
ATOM 1578 N N . HIS A 1 196 ? 29.237 -16.016 -40.745 1.00 43.53 196 HIS A N 1
ATOM 1579 C CA . HIS A 1 196 ? 27.824 -15.784 -40.477 1.00 43.53 196 HIS A CA 1
ATOM 1580 C C . HIS A 1 196 ? 27.689 -14.943 -39.204 1.00 43.53 196 HIS A C 1
ATOM 1582 O O . HIS A 1 196 ? 27.610 -15.480 -38.100 1.00 43.53 196 HIS A O 1
ATOM 1588 N N . TRP A 1 197 ? 27.649 -13.614 -39.322 1.00 39.12 197 TRP A N 1
ATOM 1589 C CA . TRP A 1 197 ? 27.028 -12.822 -38.267 1.00 39.12 197 TRP A CA 1
ATOM 1590 C C . TRP A 1 197 ? 25.522 -13.022 -38.417 1.00 39.12 197 TRP A C 1
ATOM 1592 O O . TRP A 1 197 ? 24.921 -12.729 -39.452 1.00 39.12 197 TRP A O 1
ATOM 1602 N N . GLY A 1 198 ? 24.943 -13.660 -37.407 1.00 34.50 198 GLY A N 1
ATOM 1603 C CA . GLY A 1 198 ? 23.563 -14.096 -37.405 1.00 34.50 198 GLY A CA 1
ATOM 1604 C C . GLY A 1 198 ? 22.609 -12.996 -37.852 1.00 34.50 198 GLY A C 1
ATOM 1605 O O . GLY A 1 198 ? 22.615 -11.878 -37.344 1.00 34.50 198 GLY A O 1
ATOM 1606 N N . ARG A 1 199 ? 21.755 -13.391 -38.791 1.00 42.31 199 ARG A N 1
ATOM 1607 C CA . ARG A 1 199 ? 20.425 -12.868 -39.083 1.00 42.31 199 ARG A CA 1
ATOM 1608 C C . ARG A 1 199 ? 19.687 -12.441 -37.802 1.00 42.31 199 ARG A C 1
ATOM 1610 O O . ARG A 1 199 ? 18.861 -13.173 -37.282 1.00 42.31 199 ARG A O 1
ATOM 1617 N N . HIS A 1 200 ? 19.958 -11.231 -37.335 1.00 43.78 200 HIS A N 1
ATOM 1618 C CA . HIS A 1 200 ? 19.084 -10.428 -36.480 1.00 43.78 200 HIS A CA 1
ATOM 1619 C C . HIS A 1 200 ? 18.988 -9.016 -37.072 1.00 43.78 200 HIS A C 1
ATOM 1621 O O . HIS A 1 200 ? 19.016 -8.010 -36.378 1.00 43.78 200 HIS A O 1
ATOM 1627 N N . SER A 1 201 ? 18.856 -8.941 -38.399 1.00 44.94 201 SER A N 1
ATOM 1628 C CA . SER A 1 201 ? 18.130 -7.841 -39.021 1.00 44.94 201 SER A CA 1
ATOM 1629 C C . SER A 1 201 ? 16.651 -8.214 -38.946 1.00 44.94 201 SER A C 1
ATOM 1631 O O . SER A 1 201 ? 16.078 -8.760 -39.887 1.00 44.94 201 SER A O 1
ATOM 1633 N N . ALA A 1 202 ? 16.049 -8.001 -37.776 1.00 38.00 202 ALA A N 1
ATOM 1634 C CA . ALA A 1 202 ? 14.644 -7.646 -37.777 1.00 38.00 202 ALA A CA 1
ATOM 1635 C C . ALA A 1 202 ? 14.622 -6.234 -38.361 1.00 38.00 202 ALA A C 1
ATOM 1637 O O . ALA A 1 202 ? 15.093 -5.286 -37.732 1.00 38.00 202 ALA A O 1
ATOM 1638 N N . ALA A 1 203 ? 14.196 -6.111 -39.616 1.00 45.97 203 ALA A N 1
ATOM 1639 C CA . ALA A 1 203 ? 13.676 -4.841 -40.080 1.00 45.97 203 ALA A CA 1
ATOM 1640 C C . ALA A 1 203 ? 12.640 -4.410 -39.036 1.00 45.97 203 ALA A C 1
ATOM 1642 O O . ALA A 1 203 ? 11.716 -5.179 -38.765 1.00 45.97 203 ALA A O 1
ATOM 1643 N N . LEU A 1 204 ? 12.856 -3.256 -38.399 1.00 43.28 204 LEU A N 1
ATOM 1644 C CA . LEU A 1 204 ? 11.843 -2.634 -37.552 1.00 43.28 204 LEU A CA 1
ATOM 1645 C C . LEU A 1 204 ? 10.561 -2.597 -38.378 1.00 43.28 204 LEU A C 1
ATOM 1647 O O . LEU A 1 204 ? 10.584 -2.131 -39.525 1.00 43.28 204 LEU A O 1
ATOM 1651 N N . SER A 1 205 ? 9.495 -3.194 -37.849 1.00 49.44 205 SER A N 1
ATOM 1652 C CA . SER A 1 205 ? 8.239 -3.265 -38.582 1.00 49.44 205 SER A CA 1
ATOM 1653 C C . SER A 1 205 ? 7.738 -1.844 -38.831 1.00 49.44 205 SER A C 1
ATOM 1655 O O . SER A 1 205 ? 8.093 -0.899 -38.125 1.00 49.44 205 SER A O 1
ATOM 1657 N N . VAL A 1 206 ? 6.869 -1.677 -39.820 1.00 49.03 206 VAL A N 1
ATOM 1658 C CA . VAL A 1 206 ? 6.182 -0.401 -40.069 1.00 49.03 206 VAL A CA 1
ATOM 1659 C C . VAL A 1 206 ? 5.404 0.064 -38.822 1.00 49.03 206 VAL A C 1
ATOM 1661 O O . VAL A 1 206 ? 5.178 1.257 -38.651 1.00 49.03 206 VAL A O 1
ATOM 1664 N N . GLU A 1 207 ? 5.075 -0.864 -37.914 1.00 51.16 207 GLU A N 1
ATOM 1665 C CA . GLU A 1 207 ? 4.507 -0.590 -36.588 1.00 51.16 207 GLU A CA 1
ATOM 1666 C C . GLU A 1 207 ? 5.531 -0.059 -35.559 1.00 51.16 207 GLU A C 1
ATOM 1668 O O . GLU A 1 207 ? 5.171 0.763 -34.719 1.00 51.16 207 GLU A O 1
ATOM 1673 N N . ASP 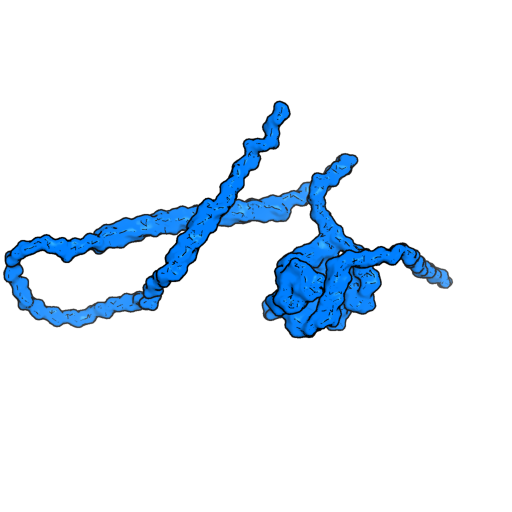A 1 208 ? 6.808 -0.455 -35.634 1.00 49.50 208 ASP A N 1
ATOM 1674 C CA . ASP A 1 208 ? 7.864 0.022 -34.723 1.00 49.50 208 ASP A CA 1
ATOM 1675 C C . ASP A 1 208 ? 8.281 1.464 -35.047 1.00 49.50 208 ASP A C 1
ATOM 1677 O O . ASP A 1 208 ? 8.596 2.236 -34.147 1.00 49.50 208 ASP A O 1
ATOM 1681 N N . LEU A 1 209 ? 8.246 1.861 -36.326 1.00 52.31 209 LEU A N 1
ATOM 1682 C CA . LEU A 1 209 ? 8.475 3.251 -36.748 1.00 52.31 209 LEU A CA 1
ATOM 1683 C C . LEU A 1 209 ? 7.306 4.178 -36.381 1.00 52.31 209 LEU A C 1
ATOM 1685 O O . LEU A 1 209 ? 7.537 5.353 -36.108 1.00 52.31 209 LEU A O 1
ATOM 1689 N N . ALA A 1 210 ? 6.079 3.654 -36.306 1.00 51.47 210 ALA A N 1
ATOM 1690 C CA . ALA A 1 210 ? 4.914 4.407 -35.838 1.00 51.47 210 ALA A CA 1
ATOM 1691 C C . ALA A 1 210 ? 5.004 4.745 -34.338 1.00 51.47 210 ALA A C 1
ATOM 1693 O O . ALA A 1 210 ? 4.595 5.827 -33.930 1.00 51.47 210 ALA A O 1
ATOM 1694 N N . MET A 1 211 ? 5.621 3.877 -33.523 1.00 51.62 211 MET A N 1
ATOM 1695 C CA . MET A 1 211 ? 5.900 4.195 -32.116 1.00 51.62 211 MET A CA 1
ATOM 1696 C C . MET A 1 211 ? 6.931 5.316 -31.953 1.00 51.62 211 MET A C 1
ATOM 1698 O O . MET A 1 211 ? 6.885 6.041 -30.965 1.00 51.62 211 MET A O 1
ATOM 1702 N N . VAL A 1 212 ? 7.857 5.481 -32.903 1.00 54.28 212 VAL A N 1
ATOM 1703 C CA . VAL A 1 212 ? 8.833 6.582 -32.867 1.00 54.28 212 VAL A CA 1
ATOM 1704 C C . VAL A 1 212 ? 8.154 7.915 -33.194 1.00 54.28 212 VAL A C 1
ATOM 1706 O O . VAL A 1 212 ? 8.477 8.911 -32.553 1.00 54.28 212 VAL A O 1
ATOM 1709 N N . ASP A 1 213 ? 7.184 7.921 -34.113 1.00 51.88 213 ASP A N 1
ATOM 1710 C CA . ASP A 1 213 ? 6.381 9.105 -34.454 1.00 51.88 213 ASP A CA 1
ATOM 1711 C C . ASP A 1 213 ? 5.431 9.501 -33.305 1.00 51.88 213 ASP A C 1
ATOM 1713 O O . ASP A 1 213 ? 5.398 10.668 -32.925 1.00 51.88 213 ASP A O 1
ATOM 1717 N N . ASP A 1 214 ? 4.761 8.538 -32.657 1.00 55.25 214 ASP A N 1
ATOM 1718 C CA . ASP A 1 214 ? 3.937 8.789 -31.459 1.00 55.25 214 ASP A CA 1
ATOM 1719 C C . ASP A 1 214 ? 4.778 9.290 -30.270 1.00 55.25 214 ASP A C 1
ATOM 1721 O O . ASP A 1 214 ? 4.357 10.172 -29.522 1.00 55.25 214 ASP A O 1
ATOM 1725 N N . VAL A 1 215 ? 5.993 8.763 -30.079 1.00 57.09 215 VAL A N 1
ATOM 1726 C CA . VAL A 1 215 ? 6.910 9.236 -29.027 1.00 57.09 215 VAL A CA 1
ATOM 1727 C C . VAL A 1 215 ? 7.428 10.644 -29.335 1.00 57.09 215 VAL A C 1
ATOM 1729 O O . VAL A 1 215 ? 7.536 11.458 -28.417 1.00 57.09 215 VAL A O 1
ATOM 1732 N N . LEU A 1 216 ? 7.711 10.966 -30.601 1.00 56.38 216 LEU A N 1
ATOM 1733 C CA . LEU A 1 216 ? 8.059 12.327 -31.022 1.00 56.38 216 LEU A CA 1
ATOM 1734 C C . LEU A 1 216 ? 6.884 13.301 -30.857 1.00 56.38 216 LEU A C 1
ATOM 1736 O O . LEU A 1 216 ? 7.108 14.436 -30.435 1.00 56.38 216 LEU A O 1
ATOM 1740 N N . ASP A 1 217 ? 5.649 12.863 -31.100 1.00 61.38 217 ASP A N 1
ATOM 1741 C CA . ASP A 1 217 ? 4.447 13.676 -30.899 1.00 61.38 217 ASP A CA 1
ATOM 1742 C C . ASP A 1 217 ? 4.161 13.908 -29.401 1.00 61.38 217 ASP A C 1
ATOM 1744 O O . ASP A 1 217 ? 3.865 15.028 -28.982 1.00 61.38 217 ASP A O 1
ATOM 1748 N N . ILE A 1 218 ? 4.390 12.904 -28.544 1.00 57.81 218 ILE A N 1
ATOM 1749 C CA . ILE A 1 218 ? 4.326 13.042 -27.076 1.00 57.81 218 ILE A CA 1
ATOM 1750 C C . ILE A 1 218 ? 5.403 14.009 -26.556 1.00 57.81 218 ILE A C 1
ATOM 1752 O O . ILE A 1 218 ? 5.124 14.829 -25.677 1.00 57.81 218 ILE A O 1
ATOM 1756 N N . LEU A 1 219 ? 6.624 13.952 -27.097 1.00 51.25 219 LEU A N 1
ATOM 1757 C CA . LEU A 1 219 ? 7.700 14.886 -26.745 1.00 51.25 219 LEU A CA 1
ATOM 1758 C C . LEU A 1 219 ? 7.449 16.301 -27.295 1.00 51.25 219 LEU A C 1
ATOM 1760 O O . LEU A 1 219 ? 7.879 17.272 -26.675 1.00 51.25 219 LEU A O 1
ATOM 1764 N N . SER A 1 220 ? 6.705 16.430 -28.397 1.00 62.06 220 SER A N 1
ATOM 1765 C CA . SER A 1 220 ? 6.250 17.714 -28.945 1.00 62.06 220 SER A CA 1
ATOM 1766 C C . SER A 1 220 ? 5.074 18.324 -28.168 1.00 62.06 220 SER A C 1
ATOM 1768 O O . SER A 1 220 ? 4.877 19.538 -28.223 1.00 62.06 220 SER A O 1
ATOM 1770 N N . GLN A 1 221 ? 4.285 17.512 -27.459 1.00 53.72 221 GLN A N 1
ATOM 1771 C CA . GLN A 1 221 ? 3.145 17.956 -26.645 1.00 53.72 221 GLN A CA 1
ATOM 1772 C C . GLN A 1 221 ? 3.494 18.162 -25.160 1.00 53.72 221 GLN A C 1
ATOM 1774 O O . GLN A 1 221 ? 2.651 18.620 -24.383 1.00 53.72 221 GLN A O 1
ATOM 1779 N N . ALA A 1 222 ? 4.726 17.854 -24.743 1.00 43.38 222 ALA A N 1
ATOM 1780 C CA . ALA A 1 222 ? 5.179 18.101 -23.381 1.00 43.38 222 ALA A CA 1
ATOM 1781 C C . ALA A 1 222 ? 5.188 19.619 -23.099 1.00 43.38 222 ALA A C 1
ATOM 1783 O O . ALA A 1 222 ? 5.868 20.367 -23.808 1.00 43.38 222 ALA A O 1
ATOM 1784 N N . PRO A 1 223 ? 4.456 20.115 -22.081 1.00 46.91 223 PRO A N 1
ATOM 1785 C CA . PRO A 1 223 ? 4.491 21.528 -21.745 1.00 46.91 223 PRO A CA 1
ATOM 1786 C C . PRO A 1 223 ? 5.919 21.900 -21.346 1.00 46.91 223 PRO A C 1
ATOM 1788 O O . PRO A 1 223 ? 6.463 21.380 -20.370 1.00 46.91 223 PRO A O 1
ATOM 1791 N N . VAL A 1 224 ? 6.521 22.811 -22.112 1.00 57.41 224 VAL A N 1
ATOM 1792 C CA . VAL A 1 224 ? 7.753 23.497 -21.726 1.00 57.41 224 VAL A CA 1
ATOM 1793 C C . VAL A 1 224 ? 7.442 24.214 -20.417 1.00 57.41 224 VAL A C 1
ATOM 1795 O O . VAL A 1 224 ? 6.733 25.220 -20.410 1.00 57.41 224 VAL A O 1
ATOM 1798 N N . ASN A 1 225 ? 7.905 23.660 -19.295 1.00 54.12 225 ASN A N 1
ATOM 1799 C CA . ASN A 1 225 ? 7.800 24.345 -18.016 1.00 54.12 225 ASN A CA 1
ATOM 1800 C C . ASN A 1 225 ? 8.557 25.671 -18.153 1.00 54.12 225 ASN A C 1
ATOM 1802 O O . ASN A 1 225 ? 9.749 25.643 -18.480 1.00 54.12 225 ASN A O 1
ATOM 1806 N N . PRO A 1 226 ? 7.901 26.825 -17.947 1.00 54.38 226 PRO A N 1
ATOM 1807 C CA . PRO A 1 226 ? 8.611 28.088 -17.962 1.00 54.38 226 PRO A CA 1
ATOM 1808 C C . PRO A 1 226 ? 9.660 28.088 -16.837 1.00 54.38 226 PRO A C 1
ATOM 1810 O O . PRO A 1 226 ? 9.421 27.495 -15.777 1.00 54.38 226 PRO A O 1
ATOM 1813 N N . PRO A 1 227 ? 10.825 28.725 -17.047 1.00 49.22 227 PRO A N 1
ATOM 1814 C CA . PRO A 1 227 ? 11.824 28.864 -15.998 1.00 49.22 227 PRO A CA 1
ATOM 1815 C C . PRO A 1 227 ? 11.208 29.563 -14.777 1.00 49.22 227 PRO A C 1
ATOM 1817 O O . PRO A 1 227 ? 10.467 30.536 -14.911 1.00 49.22 227 PRO A O 1
ATOM 1820 N N . LEU A 1 228 ? 11.510 29.040 -13.584 1.00 53.97 228 LEU A N 1
ATOM 1821 C CA . LEU A 1 228 ? 11.097 29.562 -12.275 1.00 53.97 228 LEU A CA 1
ATOM 1822 C C . LEU A 1 228 ? 11.835 30.869 -11.935 1.00 53.97 228 LEU A C 1
ATOM 1824 O O . LEU A 1 228 ? 12.516 30.945 -10.920 1.00 53.97 228 LEU A O 1
ATOM 1828 N N . ASP A 1 229 ? 11.715 31.887 -12.783 1.00 48.66 229 ASP A N 1
ATOM 1829 C CA . ASP A 1 229 ? 12.335 33.194 -12.555 1.00 48.66 229 ASP A CA 1
ATOM 1830 C C . ASP A 1 229 ? 11.355 34.319 -12.910 1.00 48.66 229 ASP A C 1
ATOM 1832 O O . ASP A 1 229 ? 11.561 35.142 -13.799 1.00 48.66 229 ASP A O 1
ATOM 1836 N N . THR A 1 230 ? 10.191 34.318 -12.257 1.00 53.50 230 THR A N 1
ATOM 1837 C CA . THR A 1 230 ? 9.312 35.497 -12.209 1.00 53.50 230 THR A CA 1
ATOM 1838 C C . THR A 1 230 ? 8.474 35.484 -10.934 1.00 53.50 230 THR A C 1
ATOM 1840 O O . THR A 1 230 ? 7.258 35.337 -10.968 1.00 53.50 230 THR A O 1
ATOM 1843 N N . ALA A 1 231 ? 9.134 35.591 -9.784 1.00 50.56 231 ALA A N 1
ATOM 1844 C CA . ALA A 1 231 ? 8.506 36.048 -8.547 1.00 50.56 231 ALA A CA 1
ATOM 1845 C C . ALA A 1 231 ? 9.595 36.409 -7.534 1.00 50.56 231 ALA A C 1
ATOM 1847 O O . ALA A 1 231 ? 9.901 35.602 -6.669 1.00 50.56 231 ALA A O 1
ATOM 1848 N N . ILE A 1 232 ? 10.193 37.591 -7.690 1.00 48.00 232 ILE A N 1
ATOM 1849 C CA . ILE A 1 232 ? 10.566 38.541 -6.628 1.00 48.00 232 ILE A CA 1
ATOM 1850 C C . ILE A 1 232 ? 10.913 39.838 -7.372 1.00 48.00 232 ILE A C 1
ATOM 1852 O O . ILE A 1 232 ? 12.014 40.005 -7.880 1.00 48.00 232 ILE A O 1
ATOM 1856 N N . GLU A 1 233 ? 9.954 40.751 -7.456 1.00 39.28 233 GLU A N 1
ATOM 1857 C CA . GLU A 1 233 ? 10.247 42.182 -7.456 1.00 39.28 233 GLU A CA 1
ATOM 1858 C C . GLU A 1 233 ? 9.109 42.860 -6.687 1.00 39.28 233 GLU A C 1
ATOM 1860 O O . GLU A 1 233 ? 7.928 42.628 -6.961 1.00 39.28 233 GLU A O 1
ATOM 1865 N N . VAL A 1 234 ? 9.505 43.572 -5.633 1.00 44.00 234 VAL A N 1
ATOM 1866 C CA . VAL A 1 234 ? 8.683 44.459 -4.802 1.00 44.00 234 VAL A CA 1
ATOM 1867 C C . VAL A 1 234 ? 8.695 45.836 -5.443 1.00 44.00 234 VAL A C 1
ATOM 1869 O O . VAL A 1 234 ? 9.796 46.248 -5.869 1.00 44.00 234 VAL A O 1
#

Organism: Saprolegnia diclina (strain VS20) (NCBI:txid1156394)